Protein AF-A0A957M7U8-F1 (afdb_monomer)

Mean predicted aligned error: 5.64 Å

pLDDT: mean 89.97, std 9.48, range [52.62, 98.69]

Sequence (251 aa):
DPAGGAKGLQPAMRLLPLLNKADSPLHLAFGRLTAALLARAGQPALLTSVGADNPVPVAERWGPVAVIVLAAGGSRRMGRPKQLEVVDGEAMVVRAARTALASNAGPVMVVTGAEADAVAALLGARMPAVDVIHNPRWASGQATSMQAALQALPASVEAAILMPVDQPYLDGLLLRRLVQAWRAGADLATPAIDGTLRGAPALFDRRFWPELMAVTGDVGGRPVLAAHRDTCVAVPANPAWLRDIDTPDDL

Secondary structure (DSSP, 8-state):
-TTTT-TT--TTPPP--EE----SHHHHHHHHHHHHHHHHTT--EEEEE--TT-SS-EEEEE--EEEEEE-----TTTSS-GGG-EETTEEHHHHHHHHHHHTT-S-EEEEESTTHHHHHHHHTTT-TTEEEEE-TTGGG-HHHHHHHHHHHS-TT--EEEEEETT-TT--HHHHHHHHHHHHTT-SEEEEEETTEE---SEEEEGGGHHHHHH--SS--SHHHHHHTGGGPEEEE--GGGG----SGGG-

Foldseek 3Di:
DVCQPCPPDDPVDADAAELEDCPDPVSVVVSVVVLAVCQQVLHKYWYWYDDPPDPDTDTFIGHAEEEEEEQADPLVQAVHRQQQDADPRRRLVVLSQVQRVVLVRHQYEYEHHPCQPVSCVRCPPVPPSYHYFYQPCCVQASLSSQLSVLVVDDPSHFKYFYAYSQQSLAHSVQVNQQSVCVRRPQQKEAEDDPNHGPQPRIMHTPVCSVVSNPDGGHDHCSVVCVVCVVSYHYGYDDPSRRDGDSYPVSD

Structure (mmCIF, N/CA/C/O backbone):
data_AF-A0A957M7U8-F1
#
_entry.id   AF-A0A957M7U8-F1
#
loop_
_atom_site.group_PDB
_atom_site.id
_atom_site.type_symbol
_atom_site.label_atom_id
_atom_site.label_alt_id
_atom_site.label_comp_id
_atom_site.label_asym_id
_atom_site.label_entity_id
_atom_site.label_seq_id
_atom_site.pdbx_PDB_ins_code
_atom_site.Cartn_x
_atom_site.Cartn_y
_atom_site.Cartn_z
_atom_site.occupancy
_atom_site.B_iso_or_equiv
_atom_site.auth_seq_id
_atom_site.auth_comp_id
_atom_site.auth_asym_id
_atom_site.auth_atom_id
_atom_site.pdbx_PDB_model_num
ATOM 1 N N . ASP A 1 1 ? 2.790 8.986 -35.971 1.00 52.62 1 ASP A N 1
ATOM 2 C CA . ASP A 1 1 ? 1.391 9.307 -35.637 1.00 52.62 1 ASP A CA 1
ATOM 3 C C . ASP A 1 1 ? 1.395 10.454 -34.628 1.00 52.62 1 ASP A C 1
ATOM 5 O O . ASP A 1 1 ? 1.939 10.250 -33.548 1.00 52.62 1 ASP A O 1
ATOM 9 N N . PRO A 1 2 ? 0.891 11.656 -34.967 1.00 61.62 2 PRO A N 1
ATOM 10 C CA . PRO A 1 2 ? 0.868 12.805 -34.054 1.00 61.62 2 PRO A CA 1
ATOM 11 C C . PRO A 1 2 ? 0.003 12.574 -32.805 1.00 61.62 2 PRO A C 1
ATOM 13 O O . PRO A 1 2 ? 0.185 13.272 -31.814 1.00 61.62 2 PRO A O 1
ATOM 16 N N . ALA A 1 3 ? -0.889 11.576 -32.819 1.00 63.81 3 ALA A N 1
ATOM 17 C CA . ALA A 1 3 ? -1.667 11.170 -31.651 1.00 63.81 3 ALA A CA 1
ATOM 18 C C . ALA A 1 3 ? -0.958 10.116 -30.776 1.00 63.81 3 ALA A C 1
ATOM 20 O O . ALA A 1 3 ? -1.541 9.644 -29.806 1.00 63.81 3 ALA A O 1
ATOM 21 N N . GLY A 1 4 ? 0.267 9.690 -31.112 1.00 65.62 4 GLY A N 1
ATOM 22 C CA . GLY A 1 4 ? 1.018 8.724 -30.301 1.00 65.62 4 GLY A CA 1
ATOM 23 C C . GLY A 1 4 ? 0.326 7.364 -30.127 1.00 65.62 4 GLY A C 1
ATOM 24 O O . GLY A 1 4 ? 0.474 6.744 -29.078 1.00 65.62 4 GLY A O 1
ATOM 25 N N . GLY A 1 5 ? -0.454 6.908 -31.116 1.00 71.00 5 GLY A N 1
ATOM 26 C CA . GLY A 1 5 ? -1.234 5.668 -31.032 1.00 71.00 5 GLY A CA 1
ATOM 27 C C . GLY A 1 5 ? -2.613 5.827 -30.383 1.00 71.00 5 GLY A C 1
ATOM 28 O O . GLY A 1 5 ? -3.341 4.847 -30.266 1.00 71.00 5 GLY A O 1
ATOM 29 N N . ALA A 1 6 ? -3.009 7.045 -29.998 1.00 74.75 6 ALA A N 1
ATOM 30 C CA . ALA A 1 6 ? -4.299 7.330 -29.364 1.00 74.75 6 ALA A CA 1
ATOM 31 C C . ALA A 1 6 ? -5.481 7.463 -30.348 1.00 74.75 6 ALA A C 1
ATOM 33 O O . ALA A 1 6 ? -6.616 7.723 -29.939 1.00 74.75 6 ALA A O 1
ATOM 34 N N . LYS A 1 7 ? -5.241 7.325 -31.658 1.00 77.19 7 LYS A N 1
ATOM 35 C CA . LYS A 1 7 ? -6.274 7.508 -32.683 1.00 77.19 7 LYS A CA 1
ATOM 36 C C . LYS A 1 7 ? -7.380 6.454 -32.534 1.00 77.19 7 LYS A C 1
ATOM 38 O O . LYS A 1 7 ? -7.130 5.267 -32.700 1.00 77.19 7 LYS A O 1
ATOM 43 N N . GLY A 1 8 ? -8.614 6.901 -32.291 1.00 78.56 8 GLY A N 1
ATOM 44 C CA . GLY A 1 8 ? -9.786 6.021 -32.199 1.00 78.56 8 GLY A CA 1
ATOM 45 C C . GLY A 1 8 ? -9.971 5.317 -30.850 1.00 78.56 8 GLY A C 1
ATOM 46 O O . GLY A 1 8 ? -10.759 4.377 -30.779 1.00 78.56 8 GLY A O 1
ATOM 47 N N . LEU A 1 9 ? -9.280 5.759 -29.790 1.00 77.38 9 LEU A N 1
ATOM 48 C CA . LEU A 1 9 ? -9.511 5.264 -28.429 1.00 77.38 9 LEU A CA 1
ATOM 49 C C . LEU A 1 9 ? -10.976 5.449 -28.017 1.00 77.38 9 LEU A C 1
ATOM 51 O O . LEU A 1 9 ? -11.513 6.556 -28.042 1.00 77.38 9 LEU A O 1
ATOM 55 N N . GLN A 1 10 ? -11.602 4.353 -27.599 1.00 78.62 10 GLN A N 1
ATOM 56 C CA . GLN A 1 10 ? -12.919 4.368 -26.970 1.00 78.62 10 GLN A CA 1
ATOM 57 C C . GLN A 1 10 ? -12.782 4.500 -25.445 1.00 78.62 10 GLN A C 1
ATOM 59 O O . GLN A 1 10 ? -11.758 4.091 -24.902 1.00 78.62 10 GLN A O 1
ATOM 64 N N . PRO A 1 11 ? -13.815 4.971 -24.720 1.00 69.88 11 PRO A N 1
ATOM 65 C CA . PRO A 1 11 ? -13.760 5.118 -23.259 1.00 69.88 11 PRO A CA 1
ATOM 66 C C . PRO A 1 11 ? -13.427 3.830 -22.484 1.00 69.88 11 PRO A C 1
ATOM 68 O O . PRO A 1 11 ? -12.886 3.897 -21.386 1.00 69.88 11 PRO A O 1
ATOM 71 N N . ALA A 1 12 ? -13.739 2.656 -23.046 1.00 72.38 12 ALA A N 1
ATOM 72 C CA . ALA A 1 12 ? -13.424 1.355 -22.447 1.00 72.38 12 ALA A CA 1
ATOM 73 C C . ALA A 1 12 ? -11.994 0.863 -22.750 1.00 72.38 12 ALA A C 1
ATOM 75 O O . ALA A 1 12 ? -11.534 -0.108 -22.149 1.00 72.38 12 ALA A O 1
ATOM 76 N N . MET A 1 13 ? -11.297 1.496 -23.697 1.00 73.50 13 MET A N 1
ATOM 77 C CA . MET A 1 13 ? -9.944 1.122 -24.094 1.00 73.50 13 MET A CA 1
ATOM 78 C C . MET A 1 13 ? -8.918 1.870 -23.250 1.00 73.50 13 MET A C 1
ATOM 80 O O . MET A 1 13 ? -9.059 3.057 -22.965 1.00 73.50 13 MET A O 1
ATOM 84 N N . ARG A 1 14 ? -7.846 1.171 -22.880 1.00 75.12 14 ARG A N 1
ATOM 85 C CA . ARG A 1 14 ? -6.721 1.756 -22.154 1.00 75.12 14 ARG A CA 1
ATOM 86 C C . ARG A 1 14 ? -5.560 1.958 -23.112 1.00 75.12 14 ARG A C 1
ATOM 88 O O . ARG A 1 14 ? -5.146 1.025 -23.795 1.00 75.12 14 ARG A O 1
ATOM 95 N N . LEU A 1 15 ? -5.024 3.172 -23.138 1.00 81.56 15 LEU A N 1
ATOM 96 C CA . LEU A 1 15 ? -3.745 3.438 -23.779 1.00 81.56 15 LEU A CA 1
ATOM 97 C C . LEU A 1 15 ? -2.632 2.991 -22.830 1.00 81.56 15 LEU A C 1
ATOM 99 O O . LEU A 1 15 ? -2.656 3.348 -21.655 1.00 81.56 15 LEU A O 1
ATOM 103 N N . LEU A 1 16 ? -1.662 2.233 -23.332 1.00 86.19 16 LEU A N 1
ATOM 104 C CA . LEU A 1 16 ? -0.468 1.838 -22.587 1.00 86.19 16 LEU A CA 1
ATOM 105 C C . LEU A 1 16 ? 0.758 2.154 -23.452 1.00 86.19 16 LEU A C 1
ATOM 107 O O . LEU A 1 16 ? 1.123 1.344 -24.304 1.00 86.19 16 LEU A O 1
ATOM 111 N N . PRO A 1 17 ? 1.367 3.345 -23.305 1.00 87.25 17 PRO A N 1
ATOM 112 C CA . PRO A 1 17 ? 2.552 3.717 -24.053 1.00 87.25 17 PRO A CA 1
ATOM 113 C C . PRO A 1 17 ? 3.691 2.740 -23.774 1.00 87.25 17 PRO A C 1
ATOM 115 O O . PRO A 1 17 ? 4.036 2.475 -22.620 1.00 87.25 17 PRO A O 1
ATOM 118 N N . LEU A 1 18 ? 4.283 2.237 -24.853 1.00 88.62 18 LEU A N 1
ATOM 119 C CA . LEU A 1 18 ? 5.505 1.452 -24.818 1.00 88.62 18 LEU A CA 1
ATOM 120 C C . LEU A 1 18 ? 6.696 2.389 -25.029 1.00 88.62 18 LEU A C 1
ATOM 122 O O . LEU A 1 18 ? 6.965 2.841 -26.144 1.00 88.62 18 LEU A O 1
ATOM 126 N N . LEU A 1 19 ? 7.412 2.684 -23.951 1.00 87.88 19 LEU A N 1
ATOM 127 C CA . LEU A 1 19 ? 8.667 3.420 -23.978 1.00 87.88 19 LEU A CA 1
ATOM 128 C C . LEU A 1 19 ? 9.780 2.436 -24.352 1.00 87.88 19 LEU A C 1
ATOM 130 O O . LEU A 1 19 ? 10.351 1.759 -23.501 1.00 87.88 19 LEU A O 1
ATOM 134 N N . ASN A 1 20 ? 10.029 2.304 -25.651 1.00 82.69 20 ASN A N 1
ATOM 135 C CA . ASN A 1 20 ? 11.061 1.417 -26.182 1.00 82.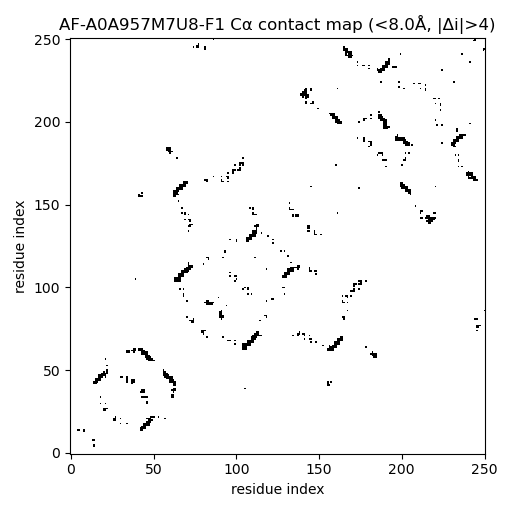69 20 ASN A CA 1
ATOM 136 C C . ASN A 1 20 ? 12.441 2.113 -26.229 1.00 82.69 20 ASN A C 1
ATOM 138 O O . ASN A 1 20 ? 12.537 3.327 -26.053 1.00 82.69 20 ASN A O 1
ATOM 142 N N . LYS A 1 21 ? 13.500 1.352 -26.540 1.00 80.88 21 LYS A N 1
ATOM 143 C CA . LYS A 1 21 ? 14.895 1.812 -26.695 1.00 80.88 21 LYS A CA 1
ATOM 144 C C . LYS A 1 21 ? 15.537 2.343 -25.409 1.00 80.88 21 LYS A C 1
ATOM 146 O O . LYS A 1 21 ? 16.388 3.223 -25.447 1.00 80.88 21 LYS A O 1
ATOM 151 N N . ALA A 1 22 ? 15.180 1.774 -24.259 1.00 77.69 22 ALA A N 1
ATOM 152 C CA . ALA A 1 22 ? 15.908 1.980 -23.002 1.00 77.69 22 ALA A CA 1
ATOM 153 C C . ALA A 1 22 ? 17.206 1.140 -22.944 1.00 77.69 22 ALA A C 1
ATOM 155 O O . ALA A 1 22 ? 17.431 0.370 -22.011 1.00 77.69 22 ALA A O 1
ATOM 156 N N . ASP A 1 23 ? 18.006 1.208 -24.006 1.00 79.94 23 ASP A N 1
ATOM 157 C CA . ASP A 1 23 ? 19.146 0.328 -24.306 1.00 79.94 23 ASP A CA 1
ATOM 158 C C . ASP A 1 23 ? 20.499 0.857 -23.801 1.00 79.94 23 ASP A C 1
ATOM 160 O O . ASP A 1 23 ? 21.477 0.117 -23.768 1.00 79.94 23 ASP A O 1
ATOM 164 N N . SER A 1 24 ? 20.548 2.110 -23.345 1.00 83.19 24 SER A N 1
ATOM 165 C CA . SER A 1 24 ? 21.702 2.715 -22.672 1.00 83.19 24 SER A CA 1
ATOM 166 C C . SER A 1 24 ? 21.322 3.229 -21.277 1.00 83.19 24 SER A C 1
ATOM 168 O O . SER A 1 24 ? 20.148 3.537 -21.046 1.00 83.19 24 SER A O 1
ATOM 170 N N . PRO A 1 25 ? 22.277 3.411 -20.341 1.00 84.50 25 PRO A N 1
ATOM 171 C CA . PRO A 1 25 ? 21.987 3.995 -19.028 1.00 84.50 25 PRO A CA 1
ATOM 172 C C . PRO A 1 25 ? 21.286 5.360 -19.106 1.00 84.50 25 PRO A C 1
ATOM 174 O O . PRO A 1 25 ? 20.383 5.641 -18.318 1.00 84.50 25 PRO A O 1
ATOM 177 N N . LEU A 1 26 ? 21.661 6.192 -20.084 1.00 87.62 26 LEU A N 1
ATOM 178 C CA . LEU A 1 26 ? 21.055 7.504 -20.297 1.00 87.62 26 LEU A CA 1
ATOM 179 C C . LEU A 1 26 ? 19.622 7.391 -20.842 1.00 87.62 26 LEU A C 1
ATOM 181 O O . LEU A 1 26 ? 18.719 8.045 -20.321 1.00 87.62 26 LEU A O 1
ATOM 185 N N . HIS A 1 27 ? 19.386 6.535 -21.842 1.00 87.06 27 HIS A N 1
ATOM 186 C CA . HIS A 1 27 ? 18.034 6.291 -22.360 1.00 87.06 27 HIS A CA 1
ATOM 187 C C . HIS A 1 27 ? 17.125 5.648 -21.315 1.00 87.06 27 HIS A C 1
ATOM 189 O O . HIS A 1 27 ? 15.954 6.004 -21.227 1.00 87.06 27 HIS A O 1
ATOM 195 N N . LEU A 1 28 ? 17.657 4.750 -20.484 1.00 87.06 28 LEU A N 1
ATOM 196 C CA . LEU A 1 28 ? 16.925 4.171 -19.364 1.00 87.06 28 LEU A CA 1
ATOM 197 C C . LEU A 1 28 ? 16.538 5.247 -18.345 1.00 87.06 28 LEU A C 1
ATOM 199 O O . LEU A 1 28 ? 15.389 5.288 -17.908 1.00 87.06 28 LEU A O 1
ATOM 203 N N . ALA A 1 29 ? 17.458 6.150 -17.995 1.00 89.19 29 ALA A N 1
ATOM 204 C CA . ALA A 1 29 ? 17.167 7.257 -17.088 1.00 89.19 29 ALA A CA 1
ATOM 205 C C . ALA A 1 29 ? 16.063 8.177 -17.638 1.00 89.19 29 ALA A C 1
ATOM 207 O O . ALA A 1 29 ? 15.106 8.480 -16.922 1.00 89.19 29 ALA A O 1
ATOM 208 N N . PHE A 1 30 ? 16.145 8.566 -18.915 1.00 91.38 30 PHE A N 1
ATOM 209 C CA . PHE A 1 30 ? 15.096 9.362 -19.556 1.00 91.38 30 PHE A CA 1
ATOM 210 C C . PHE A 1 30 ? 13.776 8.602 -19.670 1.00 91.38 30 PHE A C 1
ATOM 212 O O . PHE A 1 30 ? 12.734 9.161 -19.345 1.00 91.38 30 PHE A O 1
ATOM 219 N N . GLY A 1 31 ? 13.809 7.322 -20.042 1.00 91.75 31 GLY A N 1
ATOM 220 C CA . GLY A 1 31 ? 12.626 6.470 -20.113 1.00 91.75 31 GLY A CA 1
ATOM 221 C C . GLY A 1 31 ? 11.905 6.376 -18.770 1.00 91.75 31 GLY A C 1
ATOM 222 O O . GLY A 1 31 ? 10.694 6.577 -18.713 1.00 91.75 31 GLY A O 1
ATOM 223 N N . ARG A 1 32 ? 12.642 6.178 -17.669 1.00 93.38 32 ARG A N 1
ATOM 224 C CA . ARG A 1 32 ? 12.082 6.191 -16.306 1.00 93.38 32 ARG A CA 1
ATOM 225 C C . ARG A 1 32 ? 11.526 7.561 -15.918 1.00 93.38 32 ARG A C 1
ATOM 227 O O . ARG A 1 32 ? 10.464 7.622 -15.305 1.00 93.38 32 ARG A O 1
ATOM 234 N N . LEU A 1 33 ? 12.197 8.658 -16.279 1.00 93.62 33 LEU A N 1
ATOM 235 C CA . LEU A 1 33 ? 11.688 10.013 -16.035 1.00 93.62 33 LEU A CA 1
ATOM 236 C C . LEU A 1 33 ? 10.369 10.255 -16.783 1.00 93.62 33 LEU A C 1
ATOM 238 O O . LEU A 1 33 ? 9.398 10.714 -16.184 1.00 93.62 33 LEU A O 1
ATOM 242 N N . THR A 1 34 ? 10.308 9.900 -18.067 1.00 93.38 34 THR A N 1
ATOM 243 C CA . THR A 1 34 ? 9.088 9.983 -18.877 1.00 93.38 34 THR A CA 1
ATOM 244 C C . THR A 1 34 ? 7.978 9.120 -18.283 1.00 93.38 34 THR A C 1
ATOM 246 O O . THR A 1 34 ? 6.865 9.607 -18.097 1.00 93.38 34 THR A O 1
ATOM 249 N N . ALA A 1 35 ? 8.278 7.874 -17.916 1.00 93.00 35 ALA A N 1
ATOM 250 C CA . ALA A 1 35 ? 7.314 6.966 -17.305 1.00 93.00 35 ALA A CA 1
ATOM 251 C C . ALA A 1 35 ? 6.783 7.497 -15.963 1.00 93.00 35 ALA A C 1
ATOM 253 O O . ALA A 1 35 ? 5.587 7.415 -15.693 1.00 93.00 35 ALA A O 1
ATOM 254 N N . ALA A 1 36 ? 7.648 8.099 -15.141 1.00 91.50 36 ALA A N 1
ATOM 255 C CA . ALA A 1 36 ? 7.259 8.731 -13.884 1.00 91.50 36 ALA A CA 1
ATOM 256 C C . ALA A 1 36 ? 6.314 9.923 -14.105 1.00 91.50 36 ALA A C 1
ATOM 258 O O . ALA A 1 36 ? 5.335 10.074 -13.375 1.00 91.50 36 ALA A O 1
ATOM 259 N N . LEU A 1 37 ? 6.586 10.763 -15.109 1.00 91.88 37 LEU A N 1
ATOM 260 C CA . LEU A 1 37 ? 5.727 11.898 -15.460 1.00 91.88 37 LEU A CA 1
ATOM 261 C C . LEU A 1 37 ? 4.360 11.437 -15.982 1.00 91.88 37 LEU A C 1
ATOM 263 O O . LEU A 1 37 ? 3.340 11.971 -15.549 1.00 91.88 37 LEU A O 1
ATOM 267 N N . LEU A 1 38 ? 4.328 10.411 -16.840 1.00 91.75 38 LEU A N 1
ATOM 268 C CA . LEU A 1 38 ? 3.086 9.790 -17.312 1.00 91.75 38 LEU A CA 1
ATOM 269 C C . LEU A 1 38 ? 2.274 9.215 -16.145 1.00 91.75 38 LEU A C 1
ATOM 271 O O . LEU A 1 38 ? 1.095 9.534 -16.004 1.00 91.75 38 LEU A O 1
ATOM 275 N N . ALA A 1 39 ? 2.916 8.457 -15.250 1.00 89.94 39 ALA A N 1
ATOM 276 C CA . ALA A 1 39 ? 2.254 7.885 -14.081 1.00 89.94 39 ALA A CA 1
ATOM 277 C C . ALA A 1 39 ? 1.638 8.971 -13.183 1.00 89.94 39 ALA A C 1
ATOM 279 O O . ALA A 1 39 ? 0.514 8.816 -12.714 1.00 89.94 39 ALA A O 1
ATOM 280 N N . ARG A 1 40 ? 2.320 10.110 -12.991 1.00 86.94 40 ARG A N 1
ATOM 281 C CA . ARG A 1 40 ? 1.769 11.260 -12.247 1.00 86.94 40 ARG A CA 1
ATOM 282 C C . ARG A 1 40 ? 0.560 11.899 -12.926 1.00 86.94 40 ARG A C 1
ATOM 284 O O . ARG A 1 40 ? -0.292 12.441 -12.233 1.00 86.94 40 ARG A O 1
ATOM 291 N N . ALA A 1 41 ? 0.476 11.822 -14.250 1.00 87.56 41 ALA A N 1
ATOM 292 C CA . ALA A 1 41 ? -0.685 12.256 -15.020 1.00 87.56 41 ALA A CA 1
ATOM 293 C C . ALA A 1 41 ? -1.808 11.197 -15.072 1.00 87.56 41 ALA A C 1
ATOM 295 O O . ALA A 1 41 ? -2.786 11.381 -15.791 1.00 87.56 41 ALA A O 1
ATOM 296 N N . GLY A 1 42 ? -1.684 10.085 -14.335 1.00 87.00 42 GLY A N 1
ATOM 297 C CA . GLY A 1 42 ? -2.663 8.995 -14.358 1.00 87.00 42 GLY A CA 1
ATOM 298 C C . GLY A 1 42 ? -2.532 8.065 -15.566 1.00 87.00 42 GLY A C 1
ATOM 299 O O . GLY A 1 42 ? -3.425 7.260 -15.810 1.00 87.00 42 GLY A O 1
ATOM 300 N N . GLN A 1 43 ? -1.438 8.165 -16.323 1.00 89.31 43 GLN A N 1
ATOM 301 C CA . GLN A 1 43 ? -1.206 7.386 -17.531 1.00 89.31 43 GLN A CA 1
ATOM 302 C C . GLN A 1 43 ? -0.209 6.251 -17.237 1.00 89.31 43 GLN A C 1
ATOM 304 O O . GLN A 1 43 ? 0.968 6.527 -16.986 1.00 89.31 43 GLN A O 1
ATOM 309 N N . PRO A 1 44 ? -0.631 4.974 -17.261 1.00 90.75 44 PRO A N 1
ATOM 310 C CA . PRO A 1 44 ? 0.294 3.856 -17.121 1.00 90.75 44 PRO A CA 1
ATOM 311 C C . PRO A 1 44 ? 1.164 3.729 -18.372 1.00 90.75 44 PRO A C 1
ATOM 313 O O . PRO A 1 44 ? 0.740 4.140 -19.452 1.00 90.75 44 PRO A O 1
ATOM 316 N N . ALA A 1 45 ? 2.354 3.146 -18.240 1.00 91.75 45 ALA A N 1
ATOM 317 C CA . ALA A 1 45 ? 3.300 2.904 -19.327 1.00 91.75 45 ALA A CA 1
ATOM 318 C C . ALA A 1 45 ? 4.119 1.627 -19.080 1.00 91.75 45 ALA A C 1
ATOM 320 O O . ALA A 1 45 ? 4.303 1.198 -17.939 1.00 91.75 45 ALA A O 1
ATOM 321 N N . LEU A 1 46 ? 4.648 1.046 -20.156 1.00 91.56 46 LEU A N 1
ATOM 322 C CA . LEU A 1 46 ? 5.660 -0.007 -20.103 1.00 91.56 46 LEU A CA 1
ATOM 323 C C . LEU A 1 46 ? 6.977 0.551 -20.625 1.00 91.56 46 LEU A C 1
ATOM 325 O O . LEU A 1 46 ? 7.019 1.128 -21.708 1.00 91.56 46 LEU A O 1
ATOM 329 N N . LEU A 1 47 ? 8.051 0.365 -19.871 1.00 89.12 47 LEU A N 1
ATOM 330 C CA . LEU A 1 47 ? 9.406 0.699 -20.284 1.00 89.12 47 LEU A CA 1
ATOM 331 C C . LEU A 1 47 ? 10.126 -0.594 -20.632 1.00 89.12 47 LEU A C 1
ATOM 333 O O . LEU A 1 47 ? 10.282 -1.467 -19.776 1.00 89.12 47 LEU A O 1
ATOM 337 N N . THR A 1 48 ? 10.549 -0.711 -21.888 1.00 83.94 48 THR A N 1
ATOM 338 C CA . THR A 1 48 ? 11.184 -1.928 -22.383 1.00 83.94 48 THR A CA 1
ATOM 339 C C . THR A 1 48 ? 12.504 -1.649 -23.072 1.00 83.94 48 THR A C 1
ATOM 341 O O . THR A 1 48 ? 12.626 -0.698 -23.851 1.00 83.94 48 THR A O 1
ATOM 344 N N . SER A 1 49 ? 13.469 -2.540 -22.879 1.00 79.12 49 SER A N 1
ATOM 345 C CA . SER A 1 49 ? 14.601 -2.654 -23.790 1.00 79.12 49 SER A CA 1
ATOM 346 C C . SER A 1 49 ? 14.966 -4.103 -24.049 1.00 79.12 49 SER A C 1
ATOM 348 O O . SER A 1 49 ? 15.050 -4.930 -23.143 1.00 79.12 49 SER A O 1
ATOM 350 N N . VAL A 1 50 ? 15.176 -4.383 -25.331 1.00 62.62 50 VAL A N 1
ATOM 351 C CA . VAL A 1 50 ? 15.738 -5.628 -25.840 1.00 62.62 50 VAL A CA 1
ATOM 352 C C . VAL A 1 50 ? 16.873 -5.193 -26.756 1.00 62.62 50 VAL A C 1
ATOM 354 O O . VAL A 1 50 ? 16.631 -4.713 -27.861 1.00 62.62 50 VAL A O 1
ATOM 357 N N . GLY A 1 51 ? 18.101 -5.243 -26.251 1.00 57.09 51 GLY A N 1
ATOM 358 C CA . GLY A 1 51 ? 19.303 -4.912 -27.012 1.00 57.09 51 GLY A CA 1
ATOM 359 C C . GLY A 1 51 ? 20.198 -6.138 -27.102 1.00 57.09 51 GLY A C 1
ATOM 360 O O . GLY A 1 51 ? 20.341 -6.847 -26.112 1.00 57.09 51 GLY A O 1
ATOM 361 N N . ALA A 1 52 ? 20.811 -6.375 -28.264 1.00 54.78 52 ALA A N 1
ATOM 362 C CA . ALA A 1 52 ? 21.768 -7.470 -28.448 1.00 54.78 52 ALA A CA 1
ATOM 363 C C . ALA A 1 52 ? 22.965 -7.383 -27.474 1.00 54.78 52 ALA A C 1
ATOM 365 O O . ALA A 1 52 ? 23.513 -8.413 -27.093 1.00 54.78 52 ALA A O 1
ATOM 366 N N . ASP A 1 53 ? 23.299 -6.168 -27.021 1.00 59.44 53 ASP A N 1
ATOM 367 C CA . ASP A 1 53 ? 24.442 -5.873 -26.146 1.00 59.44 53 ASP A CA 1
ATOM 368 C C . ASP A 1 53 ? 24.064 -5.650 -24.667 1.00 59.44 53 ASP A C 1
ATOM 370 O O . ASP A 1 53 ? 24.933 -5.354 -23.846 1.00 59.44 53 ASP A O 1
ATOM 374 N N . ASN A 1 54 ? 22.780 -5.776 -24.297 1.00 56.59 54 ASN A N 1
ATOM 375 C CA . ASN A 1 54 ? 22.335 -5.666 -22.906 1.00 56.59 54 ASN A CA 1
ATOM 376 C C . ASN A 1 54 ? 21.804 -7.026 -22.417 1.00 56.59 54 ASN A C 1
ATOM 378 O O . ASN A 1 54 ? 20.696 -7.414 -22.791 1.00 56.59 54 ASN A O 1
ATOM 382 N N . PRO A 1 55 ? 22.559 -7.758 -21.576 1.00 58.44 55 PRO A N 1
ATOM 383 C CA . PRO A 1 55 ? 22.198 -9.116 -21.168 1.00 58.44 55 PRO A CA 1
ATOM 384 C C . PRO A 1 55 ? 20.973 -9.171 -20.244 1.00 58.44 55 PRO A C 1
ATOM 386 O O . PRO A 1 55 ? 20.430 -10.253 -20.026 1.00 58.44 55 PRO A O 1
ATOM 389 N N . VAL A 1 56 ? 20.531 -8.032 -19.696 1.00 64.62 56 VAL A N 1
ATOM 390 C CA . VAL A 1 56 ? 19.352 -7.951 -18.829 1.00 64.62 56 VAL A CA 1
ATOM 391 C C . VAL A 1 56 ? 18.243 -7.190 -19.561 1.00 64.62 56 VAL A C 1
ATOM 393 O O . VAL A 1 56 ? 18.353 -5.970 -19.717 1.00 64.62 56 VAL A O 1
ATOM 396 N N . PRO A 1 57 ? 17.168 -7.867 -20.008 1.00 71.06 57 PRO A N 1
ATOM 397 C CA . PRO A 1 57 ? 16.031 -7.179 -20.602 1.00 71.06 57 PRO A CA 1
ATOM 398 C C . PRO A 1 57 ? 15.390 -6.261 -19.558 1.00 71.06 57 PRO A C 1
ATOM 400 O O . PRO A 1 57 ? 15.103 -6.681 -18.435 1.00 71.06 57 PRO A O 1
ATOM 403 N N . VAL A 1 58 ? 15.153 -5.002 -19.925 1.00 75.38 58 VAL A N 1
ATOM 404 C CA . VAL A 1 58 ? 14.354 -4.099 -19.091 1.00 75.38 58 VAL A CA 1
ATOM 405 C C . VAL A 1 58 ? 12.896 -4.340 -19.442 1.00 75.38 58 VAL A C 1
ATOM 407 O O . VAL A 1 58 ? 12.514 -4.232 -20.605 1.00 75.38 58 VAL A O 1
ATOM 410 N N . ALA A 1 59 ? 12.092 -4.657 -18.435 1.00 86.69 59 ALA A N 1
ATOM 411 C CA . ALA A 1 59 ? 10.642 -4.716 -18.526 1.00 86.69 59 ALA A CA 1
ATOM 412 C C . ALA A 1 59 ? 10.076 -4.123 -17.236 1.00 86.69 59 ALA A C 1
ATOM 414 O O . ALA A 1 59 ? 9.876 -4.824 -16.247 1.00 86.69 59 ALA A O 1
ATOM 415 N N . GLU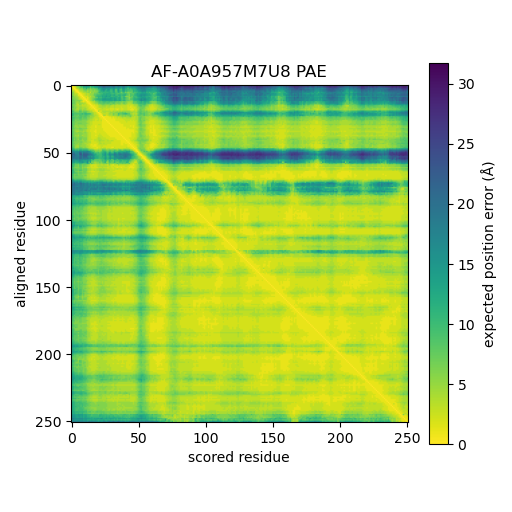 A 1 60 ? 9.886 -2.805 -17.229 1.00 92.00 60 GLU A N 1
ATOM 416 C CA . GLU A 1 60 ? 9.316 -2.103 -16.085 1.00 92.00 60 GLU A CA 1
ATOM 417 C C . GLU A 1 60 ? 7.894 -1.655 -16.391 1.00 92.00 60 GLU A C 1
ATOM 419 O O . GLU A 1 60 ? 7.645 -0.995 -17.405 1.00 92.00 60 GLU A O 1
ATOM 424 N N . ARG A 1 61 ? 6.969 -1.939 -15.476 1.00 94.00 61 ARG A N 1
ATOM 425 C CA . ARG A 1 61 ? 5.647 -1.309 -15.497 1.00 94.00 61 ARG A CA 1
ATOM 426 C C . ARG A 1 61 ? 5.634 -0.038 -14.673 1.00 94.00 61 ARG A C 1
ATOM 428 O O . ARG A 1 61 ? 6.234 0.038 -13.606 1.00 94.00 61 ARG A O 1
ATOM 435 N N . TRP A 1 62 ? 4.925 0.960 -15.172 1.00 94.12 62 TRP A N 1
ATOM 436 C CA . TRP A 1 62 ? 4.767 2.258 -14.539 1.00 94.12 62 TRP A CA 1
ATOM 437 C C . TRP A 1 62 ? 3.293 2.640 -14.534 1.00 94.12 62 TRP A C 1
ATOM 439 O O . TRP A 1 62 ? 2.576 2.411 -15.502 1.00 94.12 62 TRP A O 1
ATOM 449 N N . GLY A 1 63 ? 2.839 3.228 -13.435 1.00 93.00 63 GLY A N 1
ATOM 450 C CA . GLY A 1 63 ? 1.461 3.667 -13.259 1.00 93.00 63 GLY A CA 1
ATOM 451 C C . GLY A 1 63 ? 1.223 4.162 -11.833 1.00 93.00 63 GLY A C 1
ATOM 452 O O . GLY A 1 63 ? 2.102 3.990 -10.979 1.00 93.00 63 GLY A O 1
ATOM 453 N N . PRO A 1 64 ? 0.073 4.804 -11.570 1.00 92.56 64 PRO A N 1
ATOM 454 C CA . PRO A 1 64 ? -0.303 5.213 -10.224 1.00 92.56 64 PRO A CA 1
ATOM 455 C C . PRO A 1 64 ? -0.452 4.001 -9.299 1.00 92.56 64 PRO A C 1
ATOM 457 O O . PRO A 1 64 ? -1.209 3.074 -9.602 1.00 92.56 64 PRO A O 1
ATOM 460 N N . VAL A 1 65 ? 0.231 4.039 -8.152 1.00 97.38 65 VAL A N 1
ATOM 461 C CA . VAL A 1 65 ? 0.068 3.060 -7.073 1.00 97.38 65 VAL A CA 1
ATOM 462 C C . VAL A 1 65 ? -0.556 3.761 -5.876 1.00 97.38 65 VAL A C 1
ATOM 464 O O . VAL A 1 65 ? 0.048 4.661 -5.298 1.00 97.38 65 VAL A O 1
ATOM 467 N N . ALA A 1 66 ? -1.771 3.371 -5.508 1.00 98.12 66 ALA A N 1
ATOM 468 C CA . ALA A 1 66 ? -2.435 3.951 -4.350 1.00 98.12 66 ALA A CA 1
ATOM 469 C C . ALA A 1 66 ? -1.859 3.396 -3.043 1.00 98.12 66 ALA A C 1
ATOM 471 O O . ALA A 1 66 ? -1.495 2.222 -2.972 1.00 98.12 66 ALA A O 1
ATOM 472 N N . VAL A 1 67 ? -1.828 4.206 -1.988 1.00 98.38 67 VAL A N 1
ATOM 473 C CA . VAL A 1 67 ? -1.584 3.732 -0.619 1.00 98.38 67 VAL A CA 1
ATOM 474 C C . VAL A 1 67 ? -2.872 3.895 0.173 1.00 98.38 67 VAL A C 1
ATOM 476 O O . VAL A 1 67 ? -3.333 5.010 0.398 1.00 98.38 67 VAL A O 1
ATOM 479 N N . ILE A 1 68 ? -3.459 2.773 0.579 1.00 98.38 68 ILE A N 1
ATOM 480 C CA . ILE A 1 68 ? -4.698 2.708 1.348 1.00 98.38 68 ILE A CA 1
ATOM 481 C C . ILE A 1 68 ? -4.333 2.423 2.801 1.00 98.38 68 ILE A C 1
ATOM 483 O O . ILE A 1 68 ? -3.934 1.310 3.145 1.00 98.38 68 ILE A O 1
ATOM 487 N N . VAL A 1 69 ? -4.500 3.423 3.658 1.00 97.62 69 VAL A N 1
ATOM 488 C CA . VAL A 1 69 ? -4.350 3.301 5.106 1.00 97.62 69 VAL A CA 1
ATOM 489 C C . VAL A 1 69 ? -5.673 2.822 5.703 1.00 97.62 69 VAL A C 1
ATOM 491 O O . VAL A 1 69 ? -6.692 3.512 5.646 1.00 97.62 69 VAL A O 1
ATOM 494 N N . LEU A 1 70 ? -5.670 1.630 6.293 1.00 95.56 70 LEU A N 1
ATOM 495 C CA . LEU A 1 70 ? -6.840 1.037 6.941 1.00 95.56 70 LEU A CA 1
ATOM 496 C C . LEU A 1 70 ? -6.915 1.500 8.405 1.00 95.56 70 LEU A C 1
ATOM 498 O O . LEU A 1 70 ? -6.249 0.932 9.270 1.00 95.56 70 LEU A O 1
ATOM 502 N N . ALA A 1 71 ? -7.748 2.509 8.679 1.00 92.44 71 ALA A N 1
ATOM 503 C CA . ALA A 1 71 ? -7.914 3.138 9.997 1.00 92.44 71 ALA A CA 1
ATOM 504 C C . ALA A 1 71 ? -9.364 3.077 10.531 1.00 92.44 71 ALA A C 1
ATOM 506 O O . ALA A 1 71 ? -9.760 3.858 11.393 1.00 92.44 71 ALA A O 1
ATOM 507 N N . ALA A 1 72 ? -10.175 2.148 10.015 1.00 84.44 72 ALA A N 1
ATOM 508 C CA . ALA A 1 72 ? -11.609 2.075 10.303 1.00 84.44 72 ALA A CA 1
ATOM 509 C C . ALA A 1 72 ? -11.981 1.218 11.532 1.00 84.44 72 ALA A C 1
ATOM 511 O O . ALA A 1 72 ? -13.150 1.168 11.915 1.00 84.44 72 ALA A O 1
ATOM 512 N N . GLY A 1 73 ? -11.014 0.511 12.125 1.00 79.75 73 GLY A N 1
ATOM 513 C CA . GLY A 1 73 ? -11.254 -0.457 13.195 1.00 79.75 73 GLY A CA 1
ATOM 514 C C . GLY A 1 73 ? -11.680 0.177 14.524 1.00 79.75 73 GLY A C 1
ATOM 515 O O . GLY A 1 73 ? -11.188 1.229 14.917 1.00 79.75 73 GLY A O 1
ATOM 516 N N . GLY A 1 74 ? -12.549 -0.517 15.263 1.00 72.31 74 GLY A N 1
ATOM 517 C CA . GLY A 1 74 ? -13.026 -0.082 16.585 1.00 72.31 74 GLY A CA 1
ATOM 518 C C . GLY A 1 74 ? -12.068 -0.362 17.750 1.00 72.31 74 GLY A C 1
ATOM 519 O O . GLY A 1 74 ? -12.467 -0.213 18.896 1.00 72.31 74 GLY A O 1
ATOM 520 N N . SER A 1 75 ? -10.839 -0.821 17.480 1.00 74.25 75 SER A N 1
ATOM 521 C CA . SER A 1 75 ? -9.759 -0.962 18.476 1.00 74.25 75 SER A CA 1
ATOM 522 C C . SER A 1 75 ? -10.143 -1.704 19.768 1.00 74.25 75 SER A C 1
ATOM 524 O O . SER A 1 75 ? -9.735 -1.337 20.865 1.00 74.25 75 SER A O 1
ATOM 526 N N . ARG A 1 76 ? -10.920 -2.791 19.639 1.00 70.00 76 ARG A N 1
ATOM 527 C CA . ARG A 1 76 ? -11.540 -3.500 20.777 1.00 70.00 76 ARG A CA 1
ATOM 528 C C . ARG A 1 76 ? -10.550 -3.945 21.861 1.00 70.00 76 ARG A C 1
ATOM 530 O O . ARG A 1 76 ? -10.900 -3.901 23.031 1.00 70.00 76 ARG A O 1
ATOM 537 N N . ARG A 1 77 ? -9.338 -4.372 21.481 1.00 72.75 77 ARG A N 1
ATOM 538 C CA . ARG A 1 77 ? -8.289 -4.820 22.423 1.00 72.75 77 ARG A CA 1
ATOM 539 C C . ARG A 1 77 ? -7.594 -3.661 23.141 1.00 72.75 77 ARG A C 1
ATOM 541 O O . ARG A 1 77 ? -7.211 -3.807 24.291 1.00 72.75 77 ARG A O 1
ATOM 548 N N . MET A 1 78 ? -7.495 -2.515 22.473 1.00 71.12 78 MET A N 1
ATOM 549 C CA . MET A 1 78 ? -6.908 -1.289 23.012 1.00 71.12 78 MET A CA 1
ATOM 550 C C . MET A 1 78 ? -7.847 -0.594 24.012 1.00 71.12 78 MET A C 1
ATOM 552 O O . MET A 1 78 ? -7.407 0.204 24.833 1.00 71.12 78 MET A O 1
ATOM 556 N N . GLY A 1 79 ? -9.160 -0.842 23.916 1.00 70.50 79 GLY A N 1
ATOM 557 C CA . GLY A 1 79 ? -10.192 -0.182 24.729 1.00 70.50 79 GLY A CA 1
ATOM 558 C C . GLY A 1 79 ? -10.445 1.288 24.363 1.00 70.50 79 GLY A C 1
ATOM 559 O O . GLY A 1 79 ? -11.409 1.879 24.841 1.00 70.50 79 GLY A O 1
ATOM 560 N N . ARG A 1 80 ? -9.614 1.865 23.488 1.00 77.25 80 ARG A N 1
ATOM 561 C CA . ARG A 1 80 ? -9.707 3.228 22.953 1.00 77.25 80 ARG A CA 1
ATOM 562 C C . ARG A 1 80 ? -9.282 3.271 21.480 1.00 77.25 80 ARG A C 1
ATOM 564 O O . ARG A 1 80 ? -8.615 2.338 21.024 1.00 77.25 80 ARG A O 1
ATOM 571 N N . PRO A 1 81 ? -9.678 4.292 20.701 1.00 82.81 81 PRO A N 1
ATOM 572 C CA . PRO A 1 81 ? -9.445 4.297 19.259 1.00 82.81 81 PRO A CA 1
ATOM 573 C C . PRO A 1 81 ? -7.962 4.466 18.886 1.00 82.81 81 PRO A C 1
ATOM 575 O O . PRO A 1 81 ? -7.452 5.582 18.836 1.00 82.81 81 PRO A O 1
ATOM 578 N N . LYS A 1 82 ? -7.275 3.361 18.554 1.00 84.44 82 LYS A N 1
ATOM 579 C CA . LYS A 1 82 ? -5.824 3.332 18.287 1.00 84.44 82 LYS A CA 1
ATOM 580 C C . LYS A 1 82 ? -5.366 4.326 17.222 1.00 84.44 82 LYS A C 1
ATOM 582 O O . LYS A 1 82 ? -4.306 4.919 17.338 1.00 84.44 82 LYS A O 1
ATOM 587 N N . GLN A 1 83 ? -6.192 4.575 16.209 1.00 86.56 83 GLN A N 1
ATOM 588 C CA . GLN A 1 83 ? -5.895 5.540 15.151 1.00 86.56 83 GLN A CA 1
ATOM 589 C C . GLN A 1 83 ? -5.706 6.984 15.663 1.00 86.56 83 GLN A C 1
ATOM 591 O O . GLN A 1 83 ? -5.030 7.770 15.000 1.00 86.56 83 GLN A O 1
ATOM 596 N N . LEU A 1 84 ? -6.282 7.328 16.822 1.00 90.75 84 LEU A N 1
ATOM 597 C CA . LEU A 1 84 ? -6.164 8.642 17.462 1.00 90.75 84 LEU A CA 1
ATOM 598 C C . LEU A 1 84 ? -5.062 8.692 18.533 1.00 90.75 84 LEU A C 1
ATOM 600 O O . LEU A 1 84 ? -4.733 9.780 19.003 1.00 90.75 84 LEU A O 1
ATOM 604 N N . GLU A 1 85 ? -4.492 7.546 18.914 1.00 92.31 85 GLU A N 1
ATOM 605 C CA . GLU A 1 85 ? -3.435 7.477 19.924 1.00 92.31 85 GLU A CA 1
ATOM 606 C C . GLU A 1 85 ? -2.170 8.182 19.446 1.00 92.31 85 GLU A C 1
ATOM 608 O O . GLU A 1 85 ? -1.850 8.195 18.255 1.00 92.31 85 GLU A O 1
ATOM 613 N N . VAL A 1 86 ? -1.451 8.778 20.394 1.00 91.69 86 VAL A N 1
ATOM 614 C CA . VAL A 1 86 ? -0.256 9.577 20.129 1.00 91.69 86 VAL A CA 1
ATOM 615 C C . VAL A 1 86 ? 0.983 8.743 20.420 1.00 91.69 86 VAL A C 1
ATOM 617 O O . VAL A 1 86 ? 1.192 8.320 21.552 1.00 91.69 86 VAL A O 1
ATOM 620 N N . VAL A 1 87 ? 1.824 8.559 19.404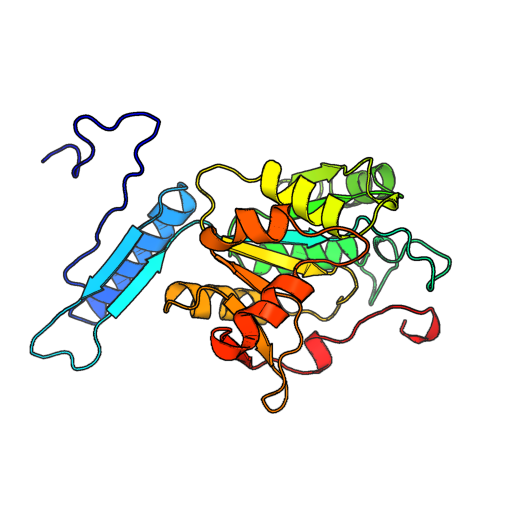 1.00 90.44 87 VAL A N 1
ATOM 621 C CA . VAL A 1 87 ? 3.100 7.838 19.492 1.00 90.44 87 VAL A CA 1
ATOM 622 C C . VAL A 1 87 ? 4.216 8.804 19.119 1.00 90.44 87 VAL A C 1
ATOM 624 O O . VAL A 1 87 ? 4.176 9.435 18.061 1.00 90.44 87 VAL A O 1
ATOM 627 N N . ASP A 1 88 ? 5.193 8.971 20.010 1.00 90.75 88 ASP A N 1
ATOM 628 C CA . ASP A 1 88 ? 6.264 9.977 19.918 1.00 90.75 88 ASP A CA 1
ATOM 629 C C . ASP A 1 88 ? 5.752 11.375 19.496 1.00 90.75 88 ASP A C 1
ATOM 631 O O . ASP A 1 88 ? 6.306 12.023 18.606 1.00 90.75 88 ASP A O 1
ATOM 635 N N . GLY A 1 89 ? 4.643 11.823 20.096 1.00 92.31 89 GLY A N 1
ATOM 636 C CA . GLY A 1 89 ? 4.073 13.160 19.883 1.00 92.31 89 GLY A CA 1
ATOM 637 C C . GLY A 1 89 ? 3.189 13.338 18.639 1.00 92.31 89 GLY A C 1
ATOM 638 O O . GLY A 1 89 ? 2.706 14.444 18.407 1.00 92.31 89 GLY A O 1
ATOM 639 N N . GLU A 1 90 ? 2.929 12.287 17.854 1.00 92.56 90 GLU A N 1
ATOM 640 C CA . GLU A 1 90 ? 2.083 12.347 16.651 1.00 92.56 90 GLU A CA 1
ATOM 641 C C . GLU A 1 90 ? 0.962 11.296 16.699 1.00 92.56 90 GLU A C 1
ATOM 643 O O . GLU A 1 90 ? 1.200 10.145 17.062 1.00 92.56 90 GLU A O 1
ATOM 648 N N . ALA A 1 91 ? -0.263 11.674 16.315 1.00 94.38 91 ALA A N 1
ATOM 649 C CA . ALA A 1 91 ? -1.371 10.723 16.218 1.00 94.38 91 ALA A CA 1
ATOM 650 C C . ALA A 1 91 ? -1.077 9.651 15.154 1.00 94.38 91 ALA A C 1
ATOM 652 O O . ALA A 1 91 ? -0.631 9.983 14.050 1.00 94.38 91 ALA A O 1
ATOM 653 N N . MET A 1 92 ? -1.369 8.382 15.445 1.00 94.62 92 MET A N 1
ATOM 654 C CA . MET A 1 92 ? -1.016 7.253 14.573 1.00 94.62 92 MET A CA 1
ATOM 655 C C . MET A 1 92 ? -1.560 7.405 13.149 1.00 94.62 92 MET A C 1
ATOM 657 O O . MET A 1 92 ? -0.837 7.153 12.186 1.00 94.62 92 MET A O 1
ATOM 661 N N . VAL A 1 93 ? -2.795 7.893 12.984 1.00 95.56 93 VAL A N 1
ATOM 662 C CA . VAL A 1 93 ? -3.368 8.130 11.650 1.00 95.56 93 VAL A CA 1
ATOM 663 C C . VAL A 1 93 ? -2.645 9.230 10.868 1.00 95.56 93 VAL A C 1
ATOM 665 O O . VAL A 1 93 ? -2.453 9.098 9.659 1.00 95.56 93 VAL A O 1
ATOM 668 N N . VAL A 1 94 ? -2.191 10.285 11.549 1.00 95.81 94 VAL A N 1
ATOM 669 C CA . VAL A 1 94 ? -1.424 11.380 10.933 1.00 95.81 94 VAL A CA 1
ATOM 670 C C . VAL A 1 94 ? -0.052 10.866 10.511 1.00 95.81 94 VAL A C 1
ATOM 672 O O . VAL A 1 94 ? 0.369 11.089 9.375 1.00 95.81 94 VAL A O 1
ATOM 675 N N . ARG A 1 95 ? 0.608 10.096 11.384 1.00 95.94 95 ARG A N 1
ATOM 676 C CA . ARG A 1 95 ? 1.888 9.449 11.083 1.00 95.94 95 ARG A CA 1
ATOM 677 C C . ARG A 1 95 ? 1.773 8.506 9.886 1.00 95.94 95 ARG A C 1
ATOM 679 O O . ARG A 1 95 ? 2.574 8.598 8.959 1.00 95.94 95 ARG A O 1
ATOM 686 N N . ALA A 1 96 ? 0.753 7.651 9.868 1.00 96.62 96 ALA A N 1
ATOM 687 C CA . ALA A 1 96 ? 0.486 6.722 8.775 1.00 96.62 96 ALA A CA 1
ATOM 688 C C . ALA A 1 96 ? 0.272 7.451 7.438 1.00 96.62 96 ALA A C 1
ATOM 690 O O . ALA A 1 96 ? 0.908 7.112 6.438 1.00 96.62 96 ALA A O 1
ATOM 691 N N . ALA A 1 97 ? -0.561 8.496 7.428 1.00 96.81 97 ALA A N 1
ATOM 692 C CA . ALA A 1 97 ? -0.798 9.320 6.246 1.00 96.81 97 ALA A CA 1
ATOM 693 C C . ALA A 1 97 ? 0.482 10.032 5.772 1.00 96.81 97 ALA A C 1
ATOM 695 O O . ALA A 1 97 ? 0.773 10.061 4.575 1.00 96.81 97 ALA A O 1
ATOM 696 N N . ARG A 1 98 ? 1.300 10.548 6.698 1.00 95.94 98 ARG A N 1
ATOM 697 C CA . ARG A 1 98 ? 2.584 11.192 6.385 1.00 95.94 98 ARG A CA 1
ATOM 698 C C . ARG A 1 98 ? 3.567 10.203 5.765 1.00 95.94 98 ARG A C 1
ATOM 700 O O . ARG A 1 98 ? 4.193 10.523 4.755 1.00 95.94 98 ARG A O 1
ATOM 707 N N . THR A 1 99 ? 3.684 9.003 6.331 1.00 96.50 99 THR A N 1
ATOM 708 C CA . THR A 1 99 ? 4.508 7.917 5.784 1.00 96.50 99 THR A CA 1
ATOM 709 C C . THR A 1 99 ? 4.042 7.517 4.384 1.00 96.50 99 THR A C 1
ATOM 711 O O . THR A 1 99 ? 4.870 7.376 3.478 1.00 96.50 99 THR A O 1
ATOM 714 N N . ALA A 1 100 ? 2.729 7.391 4.179 1.00 97.12 100 ALA A N 1
ATOM 715 C CA . ALA A 1 100 ? 2.143 7.085 2.881 1.00 97.12 100 ALA A CA 1
ATOM 716 C C . ALA A 1 100 ? 2.469 8.167 1.837 1.00 97.12 100 ALA A C 1
ATOM 718 O O . ALA A 1 100 ? 2.960 7.836 0.757 1.00 97.12 100 ALA A O 1
ATOM 719 N N . LEU A 1 101 ? 2.302 9.451 2.171 1.00 95.38 101 LEU A N 1
ATOM 720 C CA . LEU A 1 101 ? 2.652 10.565 1.282 1.00 95.38 101 LEU A CA 1
ATOM 721 C C . LEU A 1 101 ? 4.150 10.589 0.957 1.00 95.38 101 LEU A C 1
ATOM 723 O O . LEU A 1 101 ? 4.524 10.699 -0.207 1.00 95.38 101 LEU A O 1
ATOM 727 N N . ALA A 1 102 ? 5.013 10.407 1.961 1.00 92.94 102 ALA A N 1
ATOM 728 C CA . ALA A 1 102 ? 6.469 10.409 1.793 1.00 92.94 102 ALA A CA 1
ATOM 729 C C . ALA A 1 102 ? 7.000 9.246 0.929 1.00 92.94 102 ALA A C 1
ATOM 731 O O . ALA A 1 102 ? 8.161 9.253 0.501 1.00 92.94 102 ALA A O 1
ATOM 732 N N . SER A 1 103 ? 6.177 8.227 0.662 1.00 91.75 103 SER A N 1
ATOM 733 C CA . SER A 1 103 ? 6.524 7.159 -0.277 1.00 91.75 103 SER A CA 1
ATOM 734 C C . SER A 1 103 ? 6.552 7.633 -1.734 1.00 91.75 103 SER A C 1
ATOM 736 O O . SER A 1 103 ? 7.244 7.021 -2.548 1.00 91.75 103 SER A O 1
ATOM 738 N N . ASN A 1 104 ? 5.830 8.710 -2.070 1.00 88.31 104 ASN A N 1
ATOM 739 C CA . ASN A 1 104 ? 5.587 9.168 -3.441 1.00 88.31 104 ASN A CA 1
ATOM 740 C C . ASN A 1 104 ? 5.055 8.057 -4.379 1.00 88.31 104 ASN A C 1
ATOM 742 O O . ASN A 1 104 ? 5.323 8.084 -5.582 1.00 88.31 104 ASN A O 1
ATOM 746 N N . ALA A 1 105 ? 4.331 7.065 -3.845 1.00 86.12 105 ALA A N 1
ATOM 747 C CA . ALA A 1 105 ? 3.783 5.954 -4.629 1.00 86.12 105 ALA A CA 1
ATOM 748 C C . ALA A 1 105 ? 2.638 6.391 -5.566 1.00 86.12 105 ALA A C 1
ATOM 750 O O . ALA A 1 105 ? 2.551 5.917 -6.701 1.00 86.12 105 ALA A O 1
ATOM 751 N N . GLY A 1 106 ? 1.796 7.322 -5.111 1.00 89.44 106 GLY A N 1
ATOM 752 C CA . GLY A 1 106 ? 0.599 7.769 -5.818 1.00 89.44 106 GLY A CA 1
ATOM 753 C C . GLY A 1 106 ? -0.443 8.341 -4.848 1.00 89.44 106 GLY A C 1
ATOM 754 O O . GLY A 1 106 ? -0.046 8.896 -3.820 1.00 89.44 106 GLY A O 1
ATOM 755 N N . PRO A 1 107 ? -1.750 8.250 -5.163 1.00 94.62 107 PRO A N 1
ATOM 756 C CA . PRO A 1 107 ? -2.804 8.782 -4.300 1.00 94.62 107 PRO A CA 1
ATOM 757 C C . PRO A 1 107 ? -2.822 8.071 -2.941 1.00 94.62 107 PRO A C 1
ATOM 759 O O . PRO A 1 107 ? -2.614 6.858 -2.859 1.00 94.62 107 PRO A O 1
ATOM 762 N N . VAL A 1 108 ? -3.082 8.828 -1.876 1.00 97.38 108 VAL A N 1
ATOM 763 C CA . VAL A 1 108 ? -3.163 8.308 -0.508 1.00 97.38 108 VAL A CA 1
ATOM 764 C C . VAL A 1 108 ? -4.603 8.391 -0.035 1.00 97.38 108 VAL A C 1
ATOM 766 O O . VAL A 1 108 ? -5.192 9.468 -0.028 1.00 97.38 108 VAL A O 1
ATOM 769 N N . MET A 1 109 ? -5.148 7.256 0.393 1.00 97.50 109 MET A N 1
ATOM 770 C CA . MET A 1 109 ? -6.494 7.154 0.944 1.00 97.50 109 MET A CA 1
ATOM 771 C C . MET A 1 109 ? -6.430 6.676 2.388 1.00 97.50 109 MET A C 1
ATOM 773 O O . MET A 1 109 ? -5.771 5.681 2.677 1.00 97.50 109 MET A O 1
ATOM 777 N N . VAL A 1 110 ? -7.150 7.335 3.289 1.00 97.62 110 VAL A N 1
ATOM 778 C CA . VAL A 1 110 ? -7.348 6.874 4.668 1.00 97.62 110 VAL A CA 1
ATOM 779 C C . VAL A 1 110 ? -8.794 6.433 4.825 1.00 97.62 110 VAL A C 1
ATOM 781 O O . VAL A 1 110 ? -9.715 7.234 4.675 1.00 97.62 110 VAL A O 1
ATOM 784 N N . VAL A 1 111 ? -9.000 5.158 5.149 1.00 96.69 111 VAL A N 1
ATOM 785 C CA . VAL A 1 111 ? -10.341 4.619 5.394 1.00 96.69 111 VAL A CA 1
ATOM 786 C C . VAL A 1 111 ? -10.695 4.766 6.861 1.00 96.69 111 VAL A C 1
ATOM 788 O O . VAL A 1 111 ? -9.979 4.257 7.723 1.00 96.69 111 VAL A O 1
ATOM 791 N N . THR A 1 112 ? -11.823 5.407 7.138 1.00 94.56 112 THR A N 1
ATOM 792 C CA . THR A 1 112 ? -12.339 5.646 8.486 1.00 94.56 112 THR A CA 1
ATOM 793 C C . THR A 1 112 ? -13.611 4.847 8.750 1.00 94.56 112 THR A C 1
ATOM 795 O O . THR A 1 112 ? -14.269 4.354 7.835 1.00 94.56 112 THR A O 1
ATOM 798 N N . GLY A 1 113 ? -13.941 4.686 10.030 1.00 91.69 113 GLY A N 1
ATOM 799 C CA . GLY A 1 113 ? -15.070 3.889 10.504 1.00 91.69 113 GLY A CA 1
ATOM 800 C C . GLY A 1 113 ? -15.651 4.506 11.768 1.00 91.69 113 GLY A C 1
ATOM 801 O O . GLY A 1 113 ? -16.271 5.561 11.685 1.00 91.69 113 GLY A O 1
ATOM 802 N N . ALA A 1 114 ? -15.409 3.878 12.922 1.00 84.88 114 ALA A N 1
ATOM 803 C CA . ALA A 1 114 ? -15.947 4.300 14.222 1.00 84.88 114 ALA A CA 1
ATOM 804 C C . ALA A 1 114 ? -15.688 5.782 14.562 1.00 84.88 114 ALA A C 1
ATOM 806 O O . ALA A 1 114 ? -16.590 6.468 15.020 1.00 84.88 114 ALA A O 1
ATOM 807 N N . GLU A 1 115 ? -14.478 6.276 14.282 1.00 88.94 115 GLU A N 1
ATOM 808 C CA . GLU A 1 115 ? -14.029 7.637 14.626 1.00 88.94 115 GLU A CA 1
ATOM 809 C C . GLU A 1 115 ? -13.866 8.531 13.389 1.00 88.94 115 GLU A C 1
ATOM 811 O O . GLU A 1 115 ? -12.851 9.211 13.219 1.00 88.94 115 GLU A O 1
ATOM 816 N N . ALA A 1 116 ? -14.823 8.473 12.463 1.00 90.00 116 ALA A N 1
ATOM 817 C CA . ALA A 1 116 ? -14.718 9.166 11.181 1.00 90.00 116 ALA A CA 1
ATOM 818 C C . ALA A 1 116 ? -14.473 10.675 11.323 1.00 90.00 116 ALA A C 1
ATOM 820 O O . ALA A 1 116 ? -13.534 11.187 10.714 1.00 90.00 116 ALA A O 1
ATOM 821 N N . ASP A 1 117 ? -15.254 11.353 12.165 1.00 91.75 117 ASP A N 1
ATOM 822 C CA . ASP A 1 117 ? -15.177 12.807 12.338 1.00 91.75 117 ASP A CA 1
ATOM 823 C C . ASP A 1 117 ? -13.855 13.241 12.980 1.00 91.75 117 ASP A C 1
ATOM 825 O O . ASP A 1 117 ? -13.217 14.187 12.519 1.00 91.75 117 ASP A O 1
ATOM 829 N N . ALA A 1 118 ? -13.392 12.516 14.004 1.00 92.31 118 ALA A N 1
ATOM 830 C CA . ALA A 1 118 ? -12.134 12.815 14.682 1.00 92.31 118 ALA A CA 1
ATOM 831 C C . ALA A 1 118 ? -10.925 12.617 13.754 1.00 92.31 118 ALA A C 1
ATOM 833 O O . ALA A 1 118 ? -10.034 13.468 13.694 1.00 92.31 118 ALA A O 1
ATOM 834 N N . VAL A 1 119 ? -10.908 11.526 12.978 1.00 92.75 119 VAL A N 1
ATOM 835 C CA . VAL A 1 119 ? -9.853 11.290 11.982 1.00 92.75 119 VAL A CA 1
ATOM 836 C C . VAL A 1 119 ? -9.900 12.349 10.877 1.00 92.75 119 VAL A C 1
ATOM 838 O O . VAL A 1 119 ? -8.859 12.901 10.517 1.00 92.75 119 VAL A O 1
ATOM 841 N N . ALA A 1 120 ? -11.088 12.676 10.362 1.00 91.06 120 ALA A N 1
ATOM 842 C CA . ALA A 1 120 ? -11.253 13.704 9.339 1.00 91.06 120 ALA A CA 1
ATOM 843 C C . ALA A 1 120 ? -10.798 15.085 9.835 1.00 91.06 120 ALA A C 1
ATOM 845 O O . ALA A 1 120 ? -10.139 15.807 9.091 1.00 91.06 120 ALA A O 1
ATOM 846 N N . ALA A 1 121 ? -11.068 15.437 11.095 1.00 92.06 121 ALA A N 1
ATOM 847 C CA . ALA A 1 121 ? -10.610 16.688 11.696 1.00 92.06 121 ALA A CA 1
ATOM 848 C C . ALA A 1 121 ? -9.078 16.757 11.831 1.00 92.06 121 ALA A C 1
ATOM 850 O O . ALA A 1 121 ? -8.485 17.815 11.607 1.00 92.06 121 ALA A O 1
ATOM 851 N N . LEU A 1 122 ? -8.423 15.638 12.168 1.00 92.62 122 LEU A N 1
ATOM 852 C CA . LEU A 1 122 ? -6.961 15.566 12.259 1.00 92.62 122 LEU A CA 1
ATOM 853 C C . LEU A 1 122 ? -6.280 15.688 10.894 1.00 92.62 122 LEU A C 1
ATOM 855 O O . LEU A 1 122 ? -5.251 16.358 10.789 1.00 92.62 122 LEU A O 1
ATOM 859 N N . LEU A 1 123 ? -6.834 15.037 9.869 1.00 93.44 123 LEU A N 1
ATOM 860 C CA . LEU A 1 123 ? -6.245 15.016 8.531 1.00 93.44 123 LEU A CA 1
ATOM 861 C C . LEU A 1 123 ? -6.604 16.263 7.718 1.00 93.44 123 LEU A C 1
ATOM 863 O O . LEU A 1 123 ? -5.710 16.856 7.126 1.00 93.44 123 LEU A O 1
ATOM 867 N N . GLY A 1 124 ? -7.871 16.683 7.754 1.00 85.62 124 GLY A N 1
ATOM 868 C CA . GLY A 1 124 ? -8.543 17.663 6.891 1.00 85.62 124 GLY A CA 1
ATOM 869 C C . GLY A 1 124 ? -7.649 18.681 6.178 1.00 85.62 124 GLY A C 1
ATOM 870 O O . GLY A 1 124 ? -6.949 18.360 5.222 1.00 85.62 124 GLY A O 1
ATOM 871 N N . ALA A 1 125 ? -7.673 19.943 6.615 1.00 80.75 125 ALA A N 1
ATOM 872 C CA . ALA A 1 125 ? -6.897 21.003 5.959 1.00 80.75 125 ALA A CA 1
ATOM 873 C C . ALA A 1 125 ? -5.370 20.840 6.114 1.00 80.75 125 ALA A C 1
ATOM 875 O O . ALA A 1 125 ? -4.606 21.522 5.434 1.00 80.75 125 ALA A O 1
ATOM 876 N N . ARG A 1 126 ? -4.909 19.958 7.012 1.00 88.56 126 ARG A N 1
ATOM 877 C CA . ARG A 1 126 ? -3.481 19.737 7.287 1.00 88.56 126 ARG A CA 1
ATOM 878 C C . ARG A 1 126 ? -2.819 18.856 6.232 1.00 88.56 126 ARG A C 1
ATOM 880 O O . ARG A 1 126 ? -1.616 18.969 6.016 1.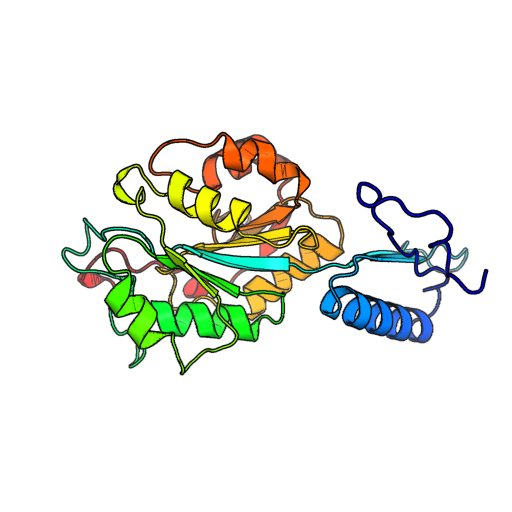00 88.56 126 ARG A O 1
ATOM 887 N N . MET A 1 127 ? -3.590 17.979 5.592 1.00 94.31 127 MET A N 1
ATOM 888 C CA . MET A 1 127 ? -3.104 16.992 4.633 1.00 94.31 127 MET A CA 1
ATOM 889 C C . MET A 1 127 ? -4.026 16.940 3.403 1.00 94.31 127 MET A C 1
ATOM 891 O O . MET A 1 127 ? -4.618 15.901 3.128 1.00 94.31 127 MET A O 1
ATOM 895 N N . PRO A 1 128 ? -4.130 18.029 2.615 1.00 91.88 128 PRO A N 1
ATOM 896 C CA . PRO A 1 128 ? -5.072 18.123 1.491 1.00 91.88 128 PRO A CA 1
ATOM 897 C C . PRO A 1 128 ? -4.802 17.126 0.350 1.00 91.88 128 PRO A C 1
ATOM 899 O O . PRO A 1 128 ? -5.616 16.997 -0.555 1.00 91.88 128 PRO A O 1
ATOM 902 N N . ALA A 1 129 ? -3.655 16.441 0.370 1.00 93.75 129 ALA A N 1
ATOM 903 C CA . ALA A 1 129 ? -3.305 15.378 -0.572 1.00 93.75 129 ALA A CA 1
ATOM 904 C C . ALA A 1 129 ? -3.781 13.978 -0.127 1.00 93.75 129 ALA A C 1
ATOM 906 O O . ALA A 1 129 ? -3.432 12.989 -0.771 1.00 93.75 129 ALA A O 1
ATOM 907 N N . VAL A 1 130 ? -4.507 13.883 0.993 1.00 96.56 130 VAL A N 1
ATOM 908 C CA . VAL A 1 130 ? -5.041 12.636 1.549 1.00 96.56 130 VAL A CA 1
ATOM 909 C C . VAL A 1 130 ? -6.553 12.623 1.390 1.00 96.56 130 VAL A C 1
ATOM 911 O O . VAL A 1 130 ? -7.249 13.462 1.958 1.00 96.56 130 VAL A O 1
ATOM 914 N N . ASP A 1 131 ? -7.060 11.622 0.680 1.00 95.50 131 ASP A N 1
ATOM 915 C CA . ASP A 1 131 ? -8.493 11.389 0.558 1.00 95.50 131 ASP A CA 1
ATOM 916 C C . ASP A 1 131 ? -8.993 10.585 1.762 1.00 95.50 131 ASP A C 1
ATOM 918 O O . ASP A 1 131 ? -8.483 9.505 2.072 1.00 95.50 131 ASP A O 1
ATOM 922 N N . VAL A 1 132 ? -10.012 11.092 2.452 1.00 95.88 132 VAL A N 1
ATOM 923 C CA . VAL A 1 132 ? -10.625 10.403 3.593 1.00 95.88 132 VAL A CA 1
ATOM 924 C C . VAL A 1 132 ? -11.896 9.702 3.129 1.00 95.88 132 VAL A C 1
ATOM 926 O O . VAL A 1 132 ? -12.847 10.346 2.692 1.00 95.88 132 VAL A O 1
ATOM 929 N N . ILE A 1 133 ? -11.925 8.374 3.243 1.00 95.50 133 ILE A N 1
ATOM 930 C CA . ILE A 1 133 ? -13.052 7.538 2.821 1.00 95.50 133 ILE A CA 1
ATOM 931 C C . ILE A 1 133 ? -13.755 6.984 4.054 1.00 95.50 133 ILE A C 1
ATOM 933 O O . ILE A 1 133 ? -13.190 6.177 4.790 1.00 95.50 133 ILE A O 1
ATOM 937 N N . HIS A 1 134 ? -15.008 7.375 4.271 1.00 95.56 134 HIS A N 1
ATOM 938 C CA . HIS A 1 134 ? -15.809 6.809 5.350 1.00 95.56 134 HIS A CA 1
ATOM 939 C C . HIS A 1 134 ? -16.434 5.471 4.935 1.00 95.56 134 HIS A C 1
ATOM 941 O O . HIS A 1 134 ? -17.188 5.403 3.964 1.00 95.56 134 HIS A O 1
ATOM 947 N N . ASN A 1 135 ? -16.162 4.409 5.697 1.00 95.69 135 ASN A N 1
ATOM 948 C CA . ASN A 1 135 ? -16.849 3.130 5.572 1.00 95.69 135 ASN A CA 1
ATOM 949 C C . ASN A 1 135 ? -17.914 2.975 6.677 1.00 95.69 135 ASN A C 1
ATOM 951 O O . ASN A 1 135 ? -17.568 2.611 7.806 1.00 95.69 135 ASN A O 1
ATOM 955 N N . PRO A 1 136 ? -19.216 3.127 6.370 1.00 93.19 136 PRO A N 1
ATOM 956 C CA . PRO A 1 136 ? -20.276 2.953 7.365 1.00 93.19 136 PRO A CA 1
ATOM 957 C C . PRO A 1 136 ? -20.433 1.493 7.820 1.00 93.19 136 PRO A C 1
ATOM 959 O O . PRO A 1 136 ? -21.001 1.227 8.876 1.00 93.19 136 PRO A O 1
ATOM 962 N N . ARG A 1 137 ? -19.915 0.525 7.049 1.00 92.81 137 ARG A N 1
ATOM 963 C CA . ARG A 1 137 ? -19.995 -0.916 7.344 1.00 92.81 137 ARG A CA 1
ATOM 964 C C . ARG A 1 137 ? -18.765 -1.453 8.077 1.00 92.81 137 ARG A C 1
ATOM 966 O O . ARG A 1 137 ? -18.587 -2.666 8.142 1.00 92.81 137 ARG A O 1
ATOM 973 N N . TRP A 1 138 ? -17.926 -0.585 8.647 1.00 91.06 138 TRP A N 1
ATOM 974 C CA . TRP A 1 138 ? -16.674 -0.978 9.309 1.00 91.06 138 TRP A CA 1
ATOM 975 C C . TRP A 1 138 ? -16.867 -2.065 10.380 1.00 91.06 138 TRP A C 1
ATOM 977 O O . TRP A 1 138 ? -16.016 -2.939 10.536 1.00 91.06 138 TRP A O 1
ATOM 987 N N . ALA A 1 139 ? -18.010 -2.057 11.073 1.00 89.75 139 ALA A N 1
ATOM 988 C CA . ALA A 1 139 ? -18.342 -3.029 12.112 1.00 89.75 139 ALA A CA 1
ATOM 989 C C . ALA A 1 139 ? -18.516 -4.465 11.580 1.00 89.75 139 ALA A C 1
ATOM 991 O O . ALA A 1 139 ? -18.403 -5.416 12.351 1.00 89.75 139 ALA A O 1
ATOM 992 N N . SER A 1 140 ? -18.756 -4.637 10.274 1.00 89.69 140 SER A N 1
ATOM 993 C CA . SER A 1 140 ? -18.832 -5.943 9.605 1.00 89.69 140 SER A CA 1
ATOM 994 C C . SER A 1 140 ? -17.457 -6.559 9.305 1.00 89.69 140 SER A C 1
ATOM 996 O O . SER A 1 140 ? -17.392 -7.678 8.798 1.00 89.69 140 SER A O 1
ATOM 998 N N . GLY A 1 141 ? -16.368 -5.849 9.616 1.00 90.06 141 GLY A N 1
ATOM 999 C CA . GLY A 1 141 ? -14.996 -6.341 9.529 1.00 90.06 141 GLY A CA 1
ATOM 1000 C C . GLY A 1 141 ? -14.126 -5.579 8.532 1.00 90.06 141 GLY A C 1
ATOM 1001 O O . GLY A 1 141 ? -14.618 -4.869 7.643 1.00 90.06 141 GLY A O 1
ATOM 1002 N N . GLN A 1 142 ? -12.808 -5.747 8.680 1.00 91.75 142 GLN A N 1
ATOM 1003 C CA . GLN A 1 142 ? -11.779 -5.081 7.874 1.00 91.75 142 GLN A CA 1
ATOM 1004 C C . GLN A 1 142 ? -11.987 -5.210 6.353 1.00 91.75 142 GLN A C 1
ATOM 1006 O O . GLN A 1 142 ? -11.689 -4.255 5.628 1.00 91.75 142 GLN A O 1
ATOM 1011 N N . ALA A 1 143 ? -12.553 -6.322 5.866 1.00 95.06 143 ALA A N 1
ATOM 1012 C CA . ALA A 1 143 ? -12.801 -6.547 4.440 1.00 95.06 143 ALA A CA 1
ATOM 1013 C C . ALA A 1 143 ? -13.647 -5.430 3.806 1.00 95.06 143 ALA A C 1
ATOM 1015 O O . ALA A 1 143 ? -13.321 -4.931 2.732 1.00 95.06 143 ALA A O 1
ATOM 1016 N N . THR A 1 144 ? -14.686 -4.963 4.506 1.00 96.19 144 THR A N 1
ATOM 1017 C CA . THR A 1 144 ? -15.565 -3.892 4.001 1.00 96.19 144 T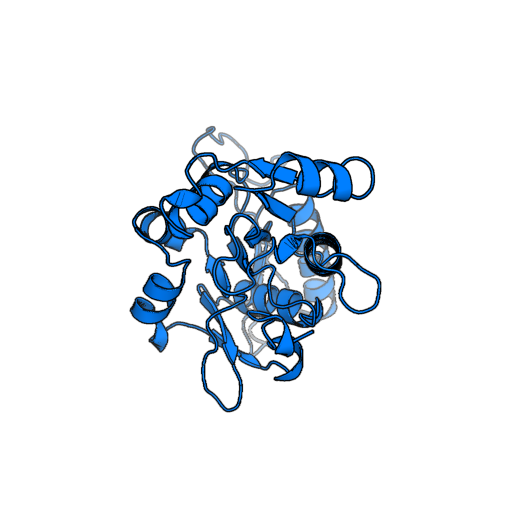HR A CA 1
ATOM 1018 C C . THR A 1 144 ? -14.841 -2.554 3.848 1.00 96.19 144 THR A C 1
ATOM 1020 O O . THR A 1 144 ? -15.168 -1.776 2.956 1.00 96.19 144 THR A O 1
ATOM 1023 N N . SER A 1 145 ? -13.830 -2.299 4.683 1.00 96.06 145 SER A N 1
ATOM 1024 C CA . SER A 1 145 ? -13.040 -1.062 4.650 1.00 96.06 145 SER A CA 1
ATOM 1025 C C . SER A 1 145 ? -12.078 -1.063 3.468 1.00 96.06 145 SER A C 1
ATOM 1027 O O . SER A 1 145 ? -11.976 -0.078 2.743 1.00 96.06 145 SER A O 1
ATOM 1029 N N . MET A 1 146 ? -11.427 -2.203 3.229 1.00 96.38 146 MET A N 1
ATOM 1030 C CA . MET A 1 146 ? -10.618 -2.427 2.033 1.00 96.38 146 MET A CA 1
ATOM 1031 C C . MET A 1 146 ? -11.460 -2.267 0.759 1.00 96.38 146 MET A C 1
ATOM 1033 O O . MET A 1 146 ? -11.068 -1.530 -0.139 1.00 96.38 146 MET A O 1
ATOM 1037 N N . GLN A 1 147 ? -12.637 -2.896 0.701 1.00 97.81 147 GLN A N 1
ATOM 1038 C CA . GLN A 1 147 ? -13.558 -2.797 -0.438 1.00 97.81 147 GLN A CA 1
ATOM 1039 C C . GLN A 1 147 ? -14.005 -1.358 -0.711 1.00 97.81 147 GLN A C 1
ATOM 1041 O O . GLN A 1 147 ? -13.990 -0.931 -1.862 1.00 97.81 147 GLN A O 1
ATOM 1046 N N . ALA A 1 148 ? -14.368 -0.604 0.334 1.00 97.50 148 ALA A N 1
ATOM 1047 C CA . ALA A 1 148 ? -14.776 0.794 0.201 1.00 97.50 148 ALA A CA 1
ATOM 1048 C C . ALA A 1 148 ? -13.674 1.652 -0.443 1.00 97.50 148 ALA A C 1
ATOM 1050 O O . ALA A 1 148 ? -13.955 2.419 -1.361 1.00 97.50 148 ALA A O 1
ATOM 1051 N N . ALA A 1 149 ? -12.414 1.476 -0.028 1.00 97.19 149 ALA A N 1
ATOM 1052 C CA . ALA A 1 149 ? -11.294 2.157 -0.672 1.00 97.19 149 ALA A CA 1
ATOM 1053 C C . ALA A 1 149 ? -11.076 1.696 -2.115 1.00 97.19 149 ALA A C 1
ATOM 1055 O O . ALA A 1 149 ? -10.963 2.537 -2.999 1.00 97.19 149 ALA A O 1
ATOM 1056 N N . LEU A 1 150 ? -11.052 0.383 -2.377 1.00 97.44 150 LEU A N 1
ATOM 1057 C CA . LEU A 1 150 ? -10.830 -0.145 -3.729 1.00 97.44 150 LEU A CA 1
ATOM 1058 C C . LEU A 1 150 ? -11.889 0.341 -4.731 1.00 97.44 150 LEU A C 1
ATOM 1060 O O . LEU A 1 150 ? -11.557 0.582 -5.888 1.00 97.44 150 LEU A O 1
ATOM 1064 N N . GLN A 1 151 ? -13.140 0.509 -4.290 1.00 96.69 151 GLN A N 1
ATOM 1065 C CA . GLN A 1 151 ? -14.230 1.064 -5.098 1.00 96.69 151 GLN A CA 1
ATOM 1066 C C . GLN A 1 151 ? -14.090 2.570 -5.349 1.00 96.69 151 GLN A C 1
ATOM 1068 O O . GLN A 1 151 ? -14.513 3.047 -6.399 1.00 96.69 151 GLN A O 1
ATOM 1073 N N . ALA A 1 152 ? -13.512 3.312 -4.403 1.00 96.69 152 ALA A N 1
ATOM 1074 C CA . ALA A 1 152 ? -13.282 4.749 -4.529 1.00 96.69 152 ALA A CA 1
ATOM 1075 C C . ALA A 1 152 ? -12.052 5.091 -5.390 1.00 96.69 152 ALA A C 1
ATOM 1077 O O . ALA A 1 152 ? -11.891 6.243 -5.795 1.00 96.69 152 ALA A O 1
ATOM 1078 N N . LEU A 1 153 ? -11.174 4.118 -5.669 1.00 95.19 153 LEU A N 1
ATOM 1079 C CA . LEU A 1 153 ? -9.961 4.350 -6.449 1.00 95.19 153 LEU A CA 1
ATOM 1080 C C . LEU A 1 153 ? -10.274 4.833 -7.876 1.00 95.19 153 LEU A C 1
ATOM 1082 O O . LEU A 1 153 ? -11.115 4.245 -8.563 1.00 95.19 153 LEU A O 1
ATOM 1086 N N . PRO A 1 154 ? -9.527 5.830 -8.386 1.00 91.00 154 PRO A N 1
ATOM 1087 C CA . PRO A 1 154 ? -9.596 6.209 -9.788 1.00 91.00 154 PRO A CA 1
ATOM 1088 C C . PRO A 1 154 ? -9.311 5.028 -10.718 1.00 91.00 154 PRO A C 1
ATOM 1090 O O . PRO A 1 154 ? -8.436 4.198 -10.464 1.00 91.00 154 PRO A O 1
ATOM 1093 N N . ALA A 1 155 ? -9.981 5.005 -11.871 1.00 89.06 155 ALA A N 1
ATOM 1094 C CA . ALA A 1 155 ? -9.789 3.961 -12.874 1.00 89.06 155 ALA A CA 1
ATOM 1095 C C . ALA A 1 155 ? -8.365 3.914 -13.466 1.00 89.06 155 ALA A C 1
ATOM 1097 O O . ALA A 1 155 ? -8.035 2.929 -14.118 1.00 89.06 155 ALA A O 1
ATOM 1098 N N . SER A 1 156 ? -7.525 4.921 -13.228 1.00 89.06 156 SER A N 1
ATOM 1099 C CA . SER A 1 156 ? -6.111 4.960 -13.620 1.00 89.06 156 SER A CA 1
ATOM 1100 C C . SER A 1 156 ? -5.162 4.234 -12.661 1.00 89.06 156 SER A C 1
ATOM 1102 O O . SER A 1 156 ? -3.991 4.072 -12.989 1.00 89.06 156 SER A O 1
ATOM 1104 N N . VAL A 1 157 ? -5.616 3.824 -11.472 1.00 94.75 157 VAL A N 1
ATOM 1105 C CA . VAL A 1 157 ? -4.757 3.150 -10.489 1.00 94.75 157 VAL A CA 1
ATOM 1106 C C . VAL A 1 157 ? -4.469 1.712 -10.923 1.00 94.75 157 VAL A C 1
ATOM 1108 O O . VAL A 1 157 ? -5.389 0.941 -11.206 1.00 94.75 157 VAL A O 1
ATOM 1111 N N . GLU A 1 158 ? -3.189 1.342 -10.951 1.00 95.69 158 GLU A N 1
ATOM 1112 C CA . GLU A 1 158 ? -2.721 0.026 -11.415 1.00 95.69 158 GLU A CA 1
ATOM 1113 C C . GLU A 1 158 ? -2.351 -0.924 -10.279 1.00 95.69 158 GLU A C 1
ATOM 1115 O O . GLU A 1 158 ? -2.355 -2.138 -10.456 1.00 95.69 158 GLU A O 1
ATOM 1120 N N . ALA A 1 159 ? -2.020 -0.380 -9.111 1.00 98.06 159 ALA A N 1
ATOM 1121 C CA . ALA A 1 159 ? -1.712 -1.164 -7.927 1.00 98.06 159 ALA A CA 1
ATOM 1122 C C . ALA A 1 159 ? -2.146 -0.424 -6.658 1.00 98.06 159 ALA A C 1
ATOM 1124 O O . ALA A 1 159 ? -2.340 0.793 -6.664 1.00 98.06 159 ALA A O 1
ATOM 1125 N N . ALA A 1 160 ? -2.278 -1.154 -5.559 1.00 98.50 160 ALA A N 1
ATOM 1126 C CA . ALA A 1 160 ? -2.683 -0.614 -4.276 1.00 98.50 160 ALA A CA 1
ATOM 1127 C C . ALA A 1 160 ? -1.865 -1.277 -3.174 1.00 98.50 160 ALA A C 1
ATOM 1129 O O . ALA A 1 160 ? -1.725 -2.499 -3.138 1.00 98.50 160 ALA A O 1
ATOM 1130 N N . ILE A 1 161 ? -1.337 -0.464 -2.268 1.00 98.69 161 ILE A N 1
ATOM 1131 C CA . ILE A 1 161 ? -0.725 -0.921 -1.031 1.00 98.69 161 ILE A CA 1
ATOM 1132 C C . ILE A 1 161 ? -1.773 -0.826 0.069 1.00 98.69 161 ILE A C 1
ATOM 1134 O O . ILE A 1 161 ? -2.241 0.265 0.384 1.00 98.69 161 ILE A O 1
ATOM 1138 N N . LEU A 1 162 ? -2.116 -1.959 0.673 1.00 98.25 162 LEU A N 1
ATOM 1139 C CA . LEU A 1 162 ? -2.900 -2.003 1.899 1.00 98.25 162 LEU A CA 1
ATOM 1140 C C . LEU A 1 162 ? -1.946 -1.845 3.081 1.00 98.25 162 LEU A C 1
ATOM 1142 O O . LEU A 1 162 ? -1.140 -2.734 3.363 1.00 98.25 162 LEU A O 1
ATOM 1146 N N . MET A 1 163 ? -2.027 -0.700 3.748 1.00 96.75 163 MET A N 1
ATOM 1147 C CA . MET A 1 163 ? -1.192 -0.317 4.880 1.00 96.75 163 MET A CA 1
ATOM 1148 C C . MET A 1 163 ? -2.051 -0.253 6.147 1.00 96.75 163 MET A C 1
ATOM 1150 O O . MET A 1 163 ? -3.082 0.423 6.153 1.00 96.75 163 MET A O 1
ATOM 1154 N N . PRO A 1 164 ? -1.676 -0.943 7.229 1.00 93.88 164 PRO A N 1
ATOM 1155 C CA . PRO A 1 164 ? -2.421 -0.853 8.470 1.00 93.88 164 PRO A CA 1
ATOM 1156 C C . PRO A 1 164 ? -2.018 0.415 9.244 1.00 93.88 164 PRO A C 1
ATOM 1158 O O . PRO A 1 164 ? -0.894 0.902 9.124 1.00 93.88 164 PRO A O 1
ATOM 1161 N N . VAL A 1 165 ? -2.947 0.982 10.018 1.00 94.25 165 VAL A N 1
ATOM 1162 C CA . VAL A 1 165 ? -2.674 2.185 10.830 1.00 94.25 165 VAL A CA 1
ATOM 1163 C C . VAL A 1 165 ? -1.881 1.874 12.107 1.00 94.25 165 VAL A C 1
ATOM 1165 O O . VAL A 1 165 ? -1.288 2.771 12.693 1.00 94.25 165 VAL A O 1
ATOM 1168 N N . ASP A 1 166 ? -1.869 0.611 12.539 1.00 91.56 166 ASP A N 1
ATOM 1169 C CA . ASP A 1 166 ? -1.277 0.148 13.800 1.00 91.56 166 ASP A CA 1
ATOM 1170 C C . ASP A 1 166 ? 0.232 -0.102 13.754 1.00 91.56 166 ASP A C 1
ATOM 1172 O O . ASP A 1 166 ? 0.802 -0.472 14.773 1.00 91.56 166 ASP A O 1
ATOM 1176 N N . GLN A 1 167 ? 0.882 0.172 12.620 1.00 92.88 167 GLN A N 1
ATOM 1177 C CA . GLN A 1 167 ? 2.334 0.093 12.443 1.00 92.88 167 GLN A CA 1
ATOM 1178 C C . GLN A 1 167 ? 2.947 1.501 12.399 1.00 92.88 167 GLN A C 1
ATOM 1180 O O . GLN A 1 167 ? 3.329 1.980 11.326 1.00 92.88 167 GLN A O 1
ATOM 1185 N N . PRO A 1 168 ? 3.055 2.218 13.536 1.00 91.31 168 PRO A N 1
ATOM 1186 C CA . PRO A 1 168 ? 3.490 3.614 13.539 1.00 91.31 168 PRO A CA 1
ATOM 1187 C C . PRO A 1 168 ? 4.964 3.778 13.156 1.00 91.31 168 PRO A C 1
ATOM 1189 O O . PRO A 1 168 ? 5.368 4.864 12.755 1.00 91.31 168 PRO A O 1
ATOM 1192 N N . TYR A 1 169 ? 5.771 2.721 13.245 1.00 94.56 169 TYR A N 1
ATOM 1193 C CA . TYR A 1 169 ? 7.196 2.746 12.895 1.00 94.56 169 TYR A CA 1
ATOM 1194 C C . TYR A 1 169 ? 7.474 2.381 11.434 1.00 94.56 169 TYR A C 1
ATOM 1196 O O . TYR A 1 169 ? 8.636 2.289 11.030 1.00 94.56 169 TYR A O 1
ATOM 1204 N N . LEU A 1 170 ? 6.423 2.172 10.636 1.00 95.75 170 LEU A N 1
ATOM 1205 C CA . LEU A 1 170 ? 6.537 1.864 9.219 1.00 95.75 170 LEU A CA 1
ATOM 1206 C C . LEU A 1 170 ? 7.264 2.999 8.490 1.00 95.75 170 LEU A C 1
ATOM 1208 O O . LEU A 1 170 ? 6.873 4.165 8.557 1.00 95.75 170 LEU A O 1
ATOM 1212 N N . ASP A 1 171 ? 8.317 2.640 7.758 1.00 94.19 171 ASP A N 1
ATOM 1213 C CA . ASP A 1 171 ? 9.125 3.587 6.994 1.00 94.19 171 ASP A CA 1
ATOM 1214 C C . ASP A 1 171 ? 8.658 3.678 5.532 1.00 94.19 171 ASP A C 1
ATOM 1216 O O . ASP A 1 171 ? 8.409 2.667 4.865 1.00 94.19 171 ASP A O 1
ATOM 1220 N N . GLY A 1 172 ? 8.594 4.893 4.981 1.00 95.12 172 GLY A N 1
ATOM 1221 C CA . GLY A 1 172 ? 8.211 5.119 3.583 1.00 95.12 172 GLY A CA 1
ATOM 1222 C C . GLY A 1 172 ? 9.147 4.443 2.569 1.00 95.12 172 GLY A C 1
ATOM 1223 O O . GLY A 1 172 ? 8.744 4.173 1.437 1.00 95.12 172 GLY A O 1
ATOM 1224 N N . LEU A 1 173 ? 10.385 4.114 2.955 1.00 95.81 173 LEU A N 1
ATOM 1225 C CA . LEU A 1 173 ? 11.314 3.305 2.167 1.00 95.81 173 LEU A CA 1
ATOM 1226 C C . LEU A 1 173 ? 10.763 1.908 1.895 1.00 95.81 173 LEU A C 1
ATOM 1228 O O . LEU A 1 173 ? 10.954 1.399 0.791 1.00 95.81 173 LEU A O 1
ATOM 1232 N N . LEU A 1 174 ? 10.066 1.301 2.855 1.00 97.44 174 LEU A N 1
ATOM 1233 C CA . LEU A 1 174 ? 9.436 0.001 2.659 1.00 97.44 174 LEU A CA 1
ATOM 1234 C C . LEU A 1 174 ? 8.343 0.081 1.589 1.00 97.44 174 LEU A C 1
ATOM 1236 O O . LEU A 1 174 ? 8.332 -0.732 0.667 1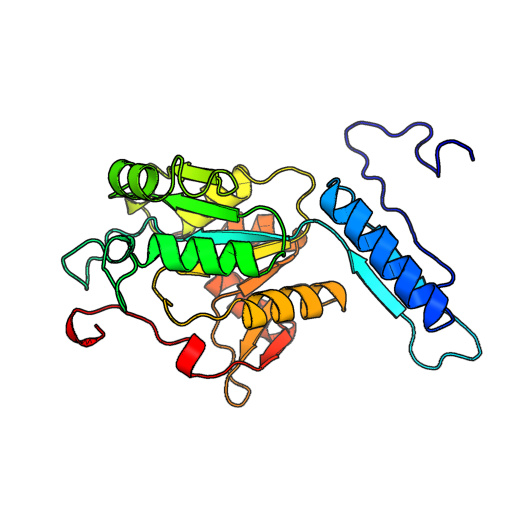.00 97.44 174 LEU A O 1
ATOM 1240 N N . LEU A 1 175 ? 7.493 1.110 1.648 1.00 98.06 175 LEU A N 1
ATOM 1241 C CA . LEU A 1 175 ? 6.464 1.360 0.633 1.00 98.06 175 LEU A CA 1
ATOM 1242 C C . LEU A 1 175 ? 7.089 1.568 -0.754 1.00 98.06 175 LEU A C 1
ATOM 1244 O O . LEU A 1 175 ? 6.652 0.961 -1.731 1.00 98.06 175 LEU A O 1
ATOM 1248 N N . ARG A 1 176 ? 8.178 2.345 -0.842 1.00 97.06 176 ARG A N 1
ATOM 1249 C CA . ARG A 1 176 ? 8.937 2.513 -2.093 1.00 97.06 176 ARG A CA 1
ATOM 1250 C C . ARG A 1 176 ? 9.497 1.193 -2.616 1.00 97.06 176 ARG A C 1
ATOM 1252 O O . ARG A 1 176 ? 9.460 0.966 -3.821 1.00 97.06 176 ARG A O 1
ATOM 1259 N N . ARG A 1 177 ? 10.006 0.319 -1.743 1.00 97.50 177 ARG A N 1
ATOM 1260 C CA . ARG A 1 177 ? 10.512 -1.007 -2.135 1.00 97.50 177 ARG A CA 1
ATOM 1261 C C . ARG A 1 177 ? 9.401 -1.920 -2.650 1.00 97.50 177 ARG A C 1
ATOM 1263 O O . ARG A 1 177 ? 9.629 -2.620 -3.629 1.00 97.50 177 ARG A O 1
ATOM 1270 N N . LEU A 1 178 ? 8.206 -1.869 -2.058 1.00 98.38 178 LEU A N 1
ATOM 1271 C CA . LEU A 1 178 ? 7.036 -2.580 -2.583 1.00 98.38 178 LEU A CA 1
ATOM 1272 C C . LEU A 1 178 ? 6.687 -2.096 -3.996 1.00 98.38 178 LEU A C 1
ATOM 1274 O O . LEU A 1 178 ? 6.558 -2.913 -4.904 1.00 98.38 178 LEU A O 1
ATOM 1278 N N . VAL A 1 179 ? 6.625 -0.776 -4.212 1.00 97.94 179 VAL A N 1
ATOM 1279 C CA . VAL A 1 179 ? 6.400 -0.203 -5.552 1.00 97.94 179 VAL A CA 1
ATOM 1280 C C . VAL A 1 179 ? 7.486 -0.648 -6.530 1.00 97.94 179 VAL A C 1
ATOM 1282 O O . VAL A 1 179 ? 7.170 -1.011 -7.655 1.00 97.94 179 VAL A O 1
ATOM 1285 N N . GLN A 1 180 ? 8.759 -0.656 -6.125 1.00 96.69 180 GLN A N 1
ATOM 1286 C CA . GLN A 1 180 ? 9.857 -1.121 -6.982 1.00 96.69 180 GLN A CA 1
ATOM 1287 C C . GLN A 1 180 ? 9.714 -2.601 -7.361 1.00 96.69 180 GLN A C 1
ATOM 1289 O O . GLN A 1 180 ? 9.895 -2.938 -8.528 1.00 96.69 180 GLN A O 1
ATOM 1294 N N . ALA A 1 181 ? 9.335 -3.469 -6.417 1.00 97.69 181 ALA A N 1
ATOM 1295 C CA . ALA A 1 181 ? 9.045 -4.872 -6.714 1.00 97.69 181 ALA A CA 1
ATOM 1296 C C . ALA A 1 181 ? 7.914 -4.991 -7.746 1.00 97.69 181 ALA A C 1
ATOM 1298 O O . ALA A 1 181 ? 8.044 -5.727 -8.723 1.00 97.69 181 ALA A O 1
ATOM 1299 N N . TRP A 1 182 ? 6.846 -4.202 -7.586 1.00 97.81 182 TRP A N 1
ATOM 1300 C CA . TRP A 1 182 ? 5.764 -4.142 -8.564 1.00 97.81 182 TRP A CA 1
ATOM 1301 C C . TRP A 1 182 ? 6.248 -3.679 -9.935 1.00 97.81 182 TRP A C 1
ATOM 1303 O O . TRP A 1 182 ? 5.965 -4.353 -10.921 1.00 97.81 182 TRP A O 1
ATOM 1313 N N . ARG A 1 183 ? 7.029 -2.596 -10.021 1.00 96.00 183 ARG A N 1
ATOM 1314 C CA . ARG A 1 183 ? 7.599 -2.116 -11.293 1.00 96.00 183 ARG A CA 1
ATOM 1315 C C . ARG A 1 183 ? 8.429 -3.188 -11.990 1.00 96.00 183 ARG A C 1
ATOM 1317 O O . ARG A 1 183 ? 8.345 -3.292 -13.206 1.00 96.00 183 ARG A O 1
ATOM 1324 N N . ALA A 1 184 ? 9.158 -4.000 -11.226 1.00 94.88 184 ALA A N 1
ATOM 1325 C CA . ALA A 1 184 ? 9.961 -5.119 -11.716 1.00 94.88 184 ALA A CA 1
ATOM 1326 C C . ALA A 1 184 ? 9.147 -6.386 -12.070 1.00 94.88 184 ALA A C 1
ATOM 1328 O O . ALA A 1 184 ? 9.736 -7.414 -12.391 1.00 94.88 184 ALA A O 1
ATOM 1329 N N . GLY A 1 185 ? 7.811 -6.330 -12.008 1.00 94.62 185 GLY A N 1
ATOM 1330 C CA . GLY A 1 185 ? 6.913 -7.404 -12.446 1.00 94.62 185 GLY A CA 1
ATOM 1331 C C . GLY A 1 185 ? 6.223 -8.187 -11.325 1.00 94.62 185 GLY A C 1
ATOM 1332 O O . GLY A 1 185 ? 5.452 -9.094 -11.618 1.00 94.62 185 GLY A O 1
ATOM 1333 N N . ALA A 1 186 ? 6.443 -7.851 -10.049 1.00 96.88 186 ALA A N 1
ATOM 1334 C CA . ALA A 1 186 ? 5.780 -8.539 -8.939 1.00 96.88 186 ALA A CA 1
ATOM 1335 C C . ALA A 1 186 ? 4.301 -8.151 -8.834 1.00 96.88 186 ALA A C 1
ATOM 1337 O O . ALA A 1 186 ? 3.994 -7.011 -8.484 1.00 96.88 186 ALA A O 1
ATOM 1338 N N . ASP A 1 187 ? 3.373 -9.068 -9.103 1.00 97.75 187 ASP A N 1
ATOM 1339 C CA . ASP A 1 187 ? 1.936 -8.778 -8.968 1.00 97.75 187 ASP A CA 1
ATOM 1340 C C . ASP A 1 187 ? 1.469 -8.718 -7.505 1.00 97.75 187 ASP A C 1
ATOM 1342 O O . ASP A 1 187 ? 0.490 -8.043 -7.188 1.00 97.75 187 ASP A O 1
ATOM 1346 N N . LEU A 1 188 ? 2.199 -9.382 -6.607 1.00 98.19 188 LEU A N 1
ATOM 1347 C CA . LEU A 1 188 ? 2.038 -9.299 -5.159 1.00 98.19 188 LEU A CA 1
ATOM 1348 C C . LEU A 1 188 ? 3.398 -9.074 -4.520 1.00 98.19 188 LEU A C 1
ATOM 1350 O O . LEU A 1 188 ? 4.363 -9.764 -4.854 1.00 98.19 188 LEU A O 1
ATOM 1354 N N . ALA A 1 189 ? 3.463 -8.165 -3.555 1.00 98.38 189 ALA A N 1
ATOM 1355 C CA . ALA A 1 189 ? 4.664 -7.975 -2.755 1.00 98.38 189 ALA A CA 1
ATOM 1356 C C . ALA A 1 189 ? 4.307 -7.676 -1.302 1.00 98.38 189 ALA A C 1
ATOM 1358 O O . ALA A 1 189 ? 3.380 -6.917 -1.015 1.00 98.38 189 ALA A O 1
ATOM 1359 N N . THR A 1 190 ? 5.068 -8.246 -0.376 1.00 98.31 190 THR A N 1
ATOM 1360 C CA . THR A 1 190 ? 4.911 -7.997 1.059 1.00 98.31 190 THR A CA 1
ATOM 1361 C C . THR A 1 190 ? 6.278 -8.008 1.746 1.00 98.31 190 THR A C 1
ATOM 1363 O O . THR A 1 190 ? 7.212 -8.648 1.257 1.00 98.31 190 THR A O 1
ATOM 1366 N N . PRO A 1 191 ? 6.420 -7.335 2.899 1.00 97.88 191 PRO A N 1
ATOM 1367 C CA . PRO A 1 191 ? 7.625 -7.401 3.697 1.00 97.88 191 PRO A CA 1
ATOM 1368 C C . PRO A 1 191 ? 7.959 -8.828 4.116 1.00 97.88 191 PRO A C 1
ATOM 1370 O O . PRO A 1 191 ? 7.057 -9.621 4.403 1.00 97.88 191 PRO A O 1
ATOM 1373 N N . ALA A 1 192 ? 9.249 -9.117 4.219 1.00 97.31 192 ALA A N 1
ATOM 1374 C CA . ALA A 1 192 ? 9.770 -10.351 4.773 1.00 97.31 192 ALA A CA 1
ATOM 1375 C C . ALA A 1 192 ? 10.876 -10.070 5.794 1.00 97.31 192 ALA A C 1
ATOM 1377 O O . ALA A 1 192 ? 11.685 -9.155 5.617 1.00 97.31 192 ALA A O 1
ATOM 1378 N N . ILE A 1 193 ? 10.896 -10.888 6.843 1.00 96.38 193 ILE A N 1
ATOM 1379 C CA . ILE A 1 193 ? 11.951 -10.951 7.860 1.00 96.38 193 ILE A CA 1
ATOM 1380 C C . ILE A 1 193 ? 12.453 -12.389 7.851 1.00 96.38 193 ILE A C 1
ATOM 1382 O O . ILE A 1 193 ? 11.639 -13.305 7.956 1.00 96.38 193 ILE A O 1
ATOM 1386 N N . ASP A 1 194 ? 13.757 -12.587 7.665 1.00 93.25 194 ASP A N 1
ATOM 1387 C CA . ASP A 1 194 ? 14.390 -13.914 7.645 1.00 93.25 194 ASP A CA 1
ATOM 1388 C C . ASP A 1 194 ? 13.671 -14.910 6.711 1.00 93.25 194 ASP A C 1
ATOM 1390 O O . ASP A 1 194 ? 13.375 -16.048 7.064 1.00 93.25 194 ASP A O 1
ATOM 1394 N N . GLY A 1 195 ? 13.297 -14.439 5.515 1.00 88.81 195 GLY A N 1
ATOM 1395 C CA . GLY A 1 195 ? 12.562 -15.219 4.508 1.00 88.81 195 GLY A CA 1
ATOM 1396 C C . GLY A 1 195 ? 11.066 -15.417 4.794 1.00 88.81 195 GLY A C 1
ATOM 1397 O O . GLY A 1 195 ? 10.331 -15.879 3.924 1.00 88.81 195 GLY A O 1
ATOM 1398 N N . THR A 1 196 ? 10.577 -15.020 5.969 1.00 94.19 196 THR A N 1
ATOM 1399 C CA . THR A 1 196 ? 9.171 -15.169 6.359 1.00 94.19 196 THR A CA 1
ATOM 1400 C C . THR A 1 196 ? 8.351 -13.951 5.947 1.00 94.19 196 THR A C 1
ATOM 1402 O O . THR A 1 196 ? 8.573 -12.844 6.443 1.00 94.19 196 THR A O 1
ATOM 1405 N N . LEU A 1 197 ? 7.358 -14.160 5.076 1.00 95.62 197 LEU A N 1
ATOM 1406 C CA . LEU A 1 197 ? 6.399 -13.125 4.675 1.00 95.62 197 LEU A CA 1
ATOM 1407 C C . LEU A 1 197 ? 5.577 -12.631 5.876 1.00 95.62 197 LEU A C 1
ATOM 1409 O O . LEU A 1 197 ? 5.044 -13.430 6.647 1.00 95.62 197 LEU A O 1
ATOM 1413 N N . ARG A 1 198 ? 5.436 -11.310 6.008 1.00 94.88 198 ARG A N 1
ATOM 1414 C CA . ARG A 1 198 ? 4.743 -10.653 7.133 1.00 94.88 198 ARG A CA 1
ATOM 1415 C C . ARG A 1 198 ? 3.305 -10.236 6.823 1.00 94.88 198 ARG A C 1
ATOM 1417 O O . ARG A 1 198 ? 2.508 -10.070 7.738 1.00 94.88 198 ARG A O 1
ATOM 1424 N N . GLY A 1 199 ? 2.949 -10.108 5.547 1.00 92.00 199 GLY A N 1
ATOM 1425 C CA . GLY A 1 199 ? 1.576 -9.900 5.078 1.00 92.00 199 GLY A CA 1
ATOM 1426 C C . GLY A 1 199 ? 1.044 -8.460 5.108 1.00 92.00 199 GLY A C 1
ATOM 1427 O O . GLY A 1 199 ? 0.006 -8.211 4.500 1.00 92.00 199 GLY A O 1
ATOM 1428 N N . ALA A 1 200 ? 1.706 -7.519 5.788 1.00 93.75 200 ALA A N 1
ATOM 1429 C CA . ALA A 1 200 ? 1.357 -6.096 5.774 1.00 93.75 200 ALA A CA 1
ATOM 1430 C C . ALA A 1 200 ? 2.601 -5.210 6.030 1.00 93.75 200 ALA A C 1
ATOM 1432 O O . ALA A 1 200 ? 3.496 -5.654 6.754 1.00 93.75 200 ALA A O 1
ATOM 1433 N N . PRO A 1 201 ? 2.672 -3.986 5.464 1.00 97.06 201 PRO A N 1
ATOM 1434 C CA . PRO A 1 201 ? 1.858 -3.504 4.341 1.00 97.06 201 PRO A CA 1
ATOM 1435 C C . PRO A 1 201 ? 2.011 -4.418 3.119 1.00 97.06 201 PRO A C 1
ATOM 1437 O O . PRO A 1 201 ? 3.071 -4.996 2.923 1.00 97.06 201 PRO A O 1
ATOM 1440 N N . ALA A 1 202 ? 0.980 -4.571 2.296 1.00 98.12 202 ALA A N 1
ATOM 1441 C CA . ALA A 1 202 ? 1.050 -5.462 1.138 1.00 98.12 202 ALA A CA 1
ATOM 1442 C C . ALA A 1 202 ? 0.576 -4.768 -0.129 1.00 98.12 202 ALA A C 1
ATOM 1444 O O . ALA A 1 202 ? -0.453 -4.096 -0.125 1.00 98.12 202 ALA A O 1
ATOM 1445 N N . LEU A 1 203 ? 1.346 -4.938 -1.200 1.00 98.62 203 LEU A N 1
ATOM 1446 C CA . LEU A 1 203 ? 1.021 -4.450 -2.526 1.00 98.62 203 LEU A CA 1
ATOM 1447 C C . LEU A 1 203 ? 0.265 -5.518 -3.305 1.00 98.62 203 LEU A C 1
ATOM 1449 O O . LEU A 1 203 ? 0.694 -6.672 -3.364 1.00 98.62 203 LEU A O 1
ATOM 1453 N N . PHE A 1 204 ? -0.806 -5.081 -3.956 1.00 98.69 204 PHE A N 1
ATOM 1454 C CA . PHE A 1 204 ? -1.606 -5.867 -4.877 1.00 98.69 204 PHE A CA 1
ATOM 1455 C C . PHE A 1 204 ? -1.662 -5.155 -6.226 1.00 98.69 204 PHE A C 1
ATOM 1457 O O . PHE A 1 204 ? -1.968 -3.963 -6.285 1.00 98.69 204 PHE A O 1
ATOM 1464 N N . ASP A 1 205 ? -1.378 -5.875 -7.306 1.00 98.25 205 ASP A N 1
ATOM 1465 C CA . ASP A 1 205 ? -1.682 -5.435 -8.667 1.00 98.25 205 ASP A CA 1
ATOM 1466 C C . ASP A 1 205 ? -3.191 -5.478 -8.937 1.00 98.25 205 ASP A C 1
ATOM 1468 O O . ASP A 1 205 ? -3.888 -6.358 -8.415 1.00 98.25 205 ASP A O 1
ATOM 1472 N N . ARG A 1 206 ? -3.693 -4.553 -9.771 1.00 96.62 206 ARG A N 1
ATOM 1473 C CA . ARG A 1 206 ? -5.115 -4.394 -10.122 1.00 96.62 206 ARG A CA 1
ATOM 1474 C C . ARG A 1 206 ? -5.826 -5.704 -10.433 1.00 96.62 206 ARG A C 1
ATOM 1476 O O . ARG A 1 206 ? -7.012 -5.848 -10.124 1.00 96.62 206 ARG A O 1
ATOM 1483 N N . ARG A 1 207 ? -5.119 -6.671 -11.021 1.00 96.44 207 ARG A N 1
ATOM 1484 C CA . ARG A 1 207 ? -5.659 -8.002 -11.325 1.00 96.44 207 ARG A CA 1
ATOM 1485 C C . ARG A 1 207 ? -6.277 -8.719 -10.118 1.00 96.44 207 ARG A C 1
ATOM 1487 O O . ARG A 1 207 ? -7.165 -9.538 -10.319 1.00 96.44 207 ARG A O 1
ATOM 1494 N N . PHE A 1 208 ? -5.855 -8.402 -8.891 1.00 98.19 208 PHE A N 1
ATOM 1495 C CA . PHE A 1 208 ? -6.371 -9.010 -7.661 1.00 98.19 208 PHE A CA 1
ATOM 1496 C C . PHE A 1 208 ? -7.603 -8.308 -7.087 1.00 98.19 208 PHE A C 1
ATOM 1498 O O . PHE A 1 208 ? -8.135 -8.760 -6.077 1.00 98.19 208 PHE A O 1
ATOM 1505 N N . TRP A 1 209 ? -8.098 -7.222 -7.697 1.00 97.81 209 TRP A N 1
ATOM 1506 C CA . TRP A 1 209 ? -9.256 -6.498 -7.163 1.00 97.81 209 TRP A CA 1
ATOM 1507 C C . TRP A 1 209 ? -10.479 -7.408 -7.067 1.00 97.81 209 TRP A C 1
ATOM 1509 O O . TRP A 1 209 ? -11.103 -7.387 -6.014 1.00 97.81 209 TRP A O 1
ATOM 1519 N N . PRO A 1 210 ? -10.821 -8.239 -8.075 1.00 98.06 210 PRO A N 1
ATOM 1520 C CA . PRO A 1 210 ? -11.949 -9.159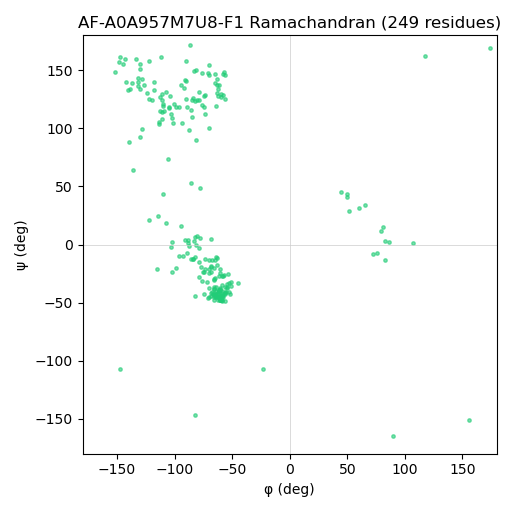 -7.958 1.00 98.06 210 PRO A CA 1
ATOM 1521 C C . PRO A 1 210 ? -11.841 -10.090 -6.744 1.00 98.06 210 PRO A C 1
ATOM 1523 O O . PRO A 1 210 ? -12.824 -10.283 -6.034 1.00 98.06 210 PRO A O 1
ATOM 1526 N N . GLU A 1 211 ? -10.644 -10.607 -6.458 1.00 98.31 211 GLU A N 1
ATOM 1527 C CA . GLU A 1 211 ? -10.403 -11.481 -5.306 1.00 98.31 211 GLU A CA 1
ATOM 1528 C C . GLU A 1 211 ? -10.497 -10.716 -3.984 1.00 98.31 211 GLU A C 1
ATOM 1530 O O . GLU A 1 211 ? -11.186 -11.156 -3.067 1.00 98.31 211 GLU A O 1
ATOM 1535 N N . LEU A 1 212 ? -9.880 -9.532 -3.897 1.00 98.19 212 LEU A N 1
ATOM 1536 C CA . LEU A 1 212 ? -9.982 -8.654 -2.727 1.00 98.19 212 LEU A CA 1
ATOM 1537 C C . LEU A 1 212 ? -11.439 -8.236 -2.466 1.00 98.19 212 LEU A C 1
ATOM 1539 O O . LEU A 1 212 ? -11.881 -8.202 -1.318 1.00 98.19 212 LEU A O 1
ATOM 1543 N N . MET A 1 213 ? -12.208 -7.970 -3.522 1.00 97.94 213 MET A N 1
ATOM 1544 C CA . MET A 1 213 ? -13.629 -7.634 -3.438 1.00 97.94 213 MET A CA 1
ATOM 1545 C C . MET A 1 213 ? -14.497 -8.813 -2.981 1.00 97.94 213 MET A C 1
ATOM 1547 O O . MET A 1 213 ? -15.568 -8.581 -2.426 1.00 97.94 213 MET A O 1
ATOM 1551 N N . ALA A 1 214 ? -14.040 -10.054 -3.162 1.00 97.81 214 ALA A N 1
ATOM 1552 C CA . ALA A 1 214 ? -14.728 -11.259 -2.703 1.00 97.81 214 ALA A CA 1
ATOM 1553 C C . ALA A 1 214 ? -14.410 -11.635 -1.242 1.00 97.81 214 ALA A C 1
ATOM 1555 O O . ALA A 1 214 ? -15.103 -12.471 -0.663 1.00 97.81 214 ALA A O 1
ATOM 1556 N N . VAL A 1 215 ? -13.386 -11.031 -0.624 1.00 96.94 215 VAL A N 1
ATOM 1557 C CA . VAL A 1 215 ? -13.035 -11.283 0.783 1.00 96.94 215 VAL A CA 1
ATOM 1558 C C . VAL A 1 215 ? -14.160 -10.814 1.711 1.00 96.94 215 VAL A C 1
ATOM 1560 O O . VAL A 1 215 ? -14.718 -9.733 1.543 1.00 96.94 215 VAL A O 1
ATOM 1563 N N . THR A 1 216 ? -14.466 -11.600 2.743 1.00 94.81 216 THR A N 1
ATOM 1564 C CA . THR A 1 216 ? -15.489 -11.276 3.748 1.00 94.81 216 THR A CA 1
ATOM 1565 C C . THR A 1 216 ? -14.960 -11.427 5.171 1.00 94.81 216 THR A C 1
ATOM 1567 O O . THR A 1 216 ? -14.068 -12.235 5.421 1.00 94.81 216 THR A O 1
ATOM 1570 N N . GLY A 1 217 ? -15.573 -10.715 6.119 1.00 91.75 217 GLY A N 1
ATOM 1571 C CA . GLY A 1 217 ? -15.264 -10.815 7.547 1.00 91.75 217 GLY A CA 1
ATOM 1572 C C . GLY A 1 217 ? -14.167 -9.857 8.011 1.00 91.75 217 GLY A C 1
ATOM 1573 O O . GLY A 1 217 ? -13.818 -8.887 7.332 1.00 91.75 217 GLY A O 1
ATOM 1574 N N . ASP A 1 218 ? -13.632 -10.116 9.204 1.00 90.12 218 ASP A N 1
ATOM 1575 C CA . ASP A 1 218 ? -12.636 -9.254 9.849 1.00 90.12 218 ASP A CA 1
ATOM 1576 C C . ASP A 1 218 ? -11.200 -9.574 9.416 1.00 90.12 218 ASP A C 1
ATOM 1578 O O . ASP A 1 218 ? -10.310 -9.849 10.218 1.00 90.12 218 ASP A O 1
ATOM 1582 N N . VAL A 1 219 ? -10.994 -9.597 8.101 1.00 89.19 219 VAL A N 1
ATOM 1583 C CA . VAL A 1 219 ? -9.699 -9.843 7.467 1.00 89.19 219 VAL A CA 1
ATOM 1584 C C . VAL A 1 219 ? -9.493 -8.872 6.307 1.00 89.19 219 VAL A C 1
ATOM 1586 O O . VAL A 1 219 ? -10.417 -8.578 5.554 1.00 89.19 219 VAL A O 1
ATOM 1589 N N . GLY A 1 220 ? -8.276 -8.347 6.168 1.00 89.56 220 GLY A N 1
ATOM 1590 C CA . GLY A 1 220 ? -7.855 -7.583 4.988 1.00 89.56 220 GLY A CA 1
ATOM 1591 C C . GLY A 1 220 ? -7.425 -8.495 3.833 1.00 89.56 220 GLY A C 1
ATOM 1592 O O . GLY A 1 220 ? -7.896 -9.619 3.706 1.00 89.56 220 GLY A O 1
ATOM 1593 N N . GLY A 1 221 ? -6.444 -8.064 3.036 1.00 93.38 221 GLY A N 1
ATOM 1594 C CA . GLY A 1 221 ? -5.912 -8.837 1.900 1.00 93.38 221 GLY A CA 1
ATOM 1595 C C . GLY A 1 221 ? -5.123 -10.112 2.255 1.00 93.38 221 GLY A C 1
ATOM 1596 O O . GLY A 1 221 ? -4.588 -10.766 1.363 1.00 93.38 221 GLY A O 1
ATOM 1597 N N . ARG A 1 222 ? -5.039 -10.495 3.540 1.00 93.69 222 ARG A N 1
ATOM 1598 C CA . ARG A 1 222 ? -4.291 -11.683 3.997 1.00 93.69 222 ARG A CA 1
ATOM 1599 C C . ARG A 1 222 ? -4.732 -12.992 3.318 1.00 93.69 222 ARG A C 1
ATOM 1601 O O . ARG A 1 222 ? -3.838 -13.752 2.954 1.00 93.69 222 ARG A O 1
ATOM 1608 N N . PRO A 1 223 ? -6.036 -13.283 3.114 1.00 96.31 223 PRO A N 1
ATOM 1609 C CA . PRO A 1 223 ? -6.456 -14.504 2.427 1.00 96.31 223 PRO A CA 1
ATOM 1610 C C . PRO A 1 223 ? -5.949 -14.576 0.983 1.00 96.31 223 PRO A C 1
ATOM 1612 O O . PRO A 1 223 ? -5.498 -15.632 0.555 1.00 96.31 223 PRO A O 1
ATOM 1615 N N . VAL A 1 224 ? -5.941 -13.445 0.266 1.00 97.69 224 VAL A N 1
ATOM 1616 C CA . VAL A 1 224 ? -5.411 -13.365 -1.106 1.00 97.69 224 VAL A CA 1
ATOM 1617 C C . VAL A 1 224 ? -3.899 -13.615 -1.108 1.00 97.69 224 VAL A C 1
ATOM 1619 O O . VAL A 1 224 ? -3.414 -14.438 -1.875 1.00 97.69 224 VAL A O 1
ATOM 1622 N N . LEU A 1 225 ? -3.143 -13.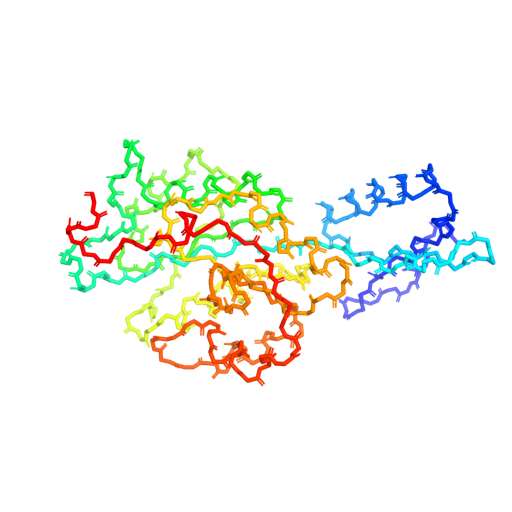006 -0.187 1.00 95.81 225 LEU A N 1
ATOM 1623 C CA . LEU A 1 225 ? -1.705 -13.292 -0.053 1.00 95.81 225 LEU A CA 1
ATOM 1624 C C . LEU A 1 225 ? -1.420 -14.760 0.276 1.00 95.81 225 LEU A C 1
ATOM 1626 O O . LEU A 1 225 ? -0.442 -15.317 -0.210 1.00 95.81 225 LEU A O 1
ATOM 1630 N N . ALA A 1 226 ? -2.249 -15.383 1.115 1.00 95.19 226 ALA A N 1
ATOM 1631 C CA . ALA A 1 226 ? -2.091 -16.787 1.468 1.00 95.19 226 ALA A CA 1
ATOM 1632 C C . ALA A 1 226 ? -2.363 -17.711 0.272 1.00 95.19 226 ALA A C 1
ATOM 1634 O O . ALA A 1 226 ? -1.606 -18.659 0.074 1.00 95.19 226 ALA A O 1
ATOM 1635 N N . ALA A 1 227 ? -3.392 -17.411 -0.527 1.00 97.06 227 ALA A N 1
ATOM 1636 C CA . ALA A 1 227 ? -3.742 -18.168 -1.728 1.00 97.06 227 ALA A CA 1
ATOM 1637 C C . ALA A 1 227 ? -2.667 -18.081 -2.825 1.00 97.06 227 ALA A C 1
ATOM 1639 O O . ALA A 1 227 ? -2.480 -19.033 -3.574 1.00 97.06 227 ALA A O 1
ATOM 1640 N N . HIS A 1 228 ? -1.929 -16.968 -2.883 1.00 96.81 228 HIS A N 1
ATOM 1641 C CA . HIS A 1 228 ? -0.912 -16.692 -3.907 1.00 96.81 228 HIS A CA 1
ATOM 1642 C C . HIS A 1 228 ? 0.512 -16.623 -3.344 1.00 96.81 228 HIS A C 1
ATOM 1644 O O . HIS A 1 228 ? 1.389 -15.975 -3.925 1.00 96.81 228 HIS A O 1
ATOM 1650 N N . ARG A 1 229 ? 0.755 -17.284 -2.204 1.00 94.44 229 ARG A N 1
ATOM 1651 C CA . ARG A 1 229 ? 2.020 -17.220 -1.453 1.00 94.44 229 ARG A CA 1
ATOM 1652 C C . ARG A 1 229 ? 3.241 -17.522 -2.321 1.00 94.44 229 ARG A C 1
ATOM 1654 O O . ARG A 1 229 ? 4.239 -16.820 -2.200 1.00 94.44 229 ARG A O 1
ATOM 1661 N N . ASP A 1 230 ? 3.140 -18.510 -3.204 1.00 94.56 230 ASP A N 1
ATOM 1662 C CA . ASP A 1 230 ? 4.255 -18.980 -4.040 1.00 94.56 230 ASP A CA 1
ATOM 1663 C C . ASP A 1 230 ? 4.661 -17.974 -5.126 1.00 94.56 230 ASP A C 1
ATOM 1665 O O . ASP A 1 230 ? 5.783 -18.000 -5.625 1.00 94.56 230 ASP A O 1
ATOM 1669 N N . THR A 1 231 ? 3.759 -17.054 -5.472 1.00 95.06 231 THR A N 1
ATOM 1670 C CA . THR A 1 231 ? 4.005 -15.969 -6.437 1.00 95.06 231 THR A CA 1
ATOM 1671 C C . THR A 1 231 ? 4.242 -14.616 -5.768 1.00 95.06 231 THR A C 1
ATOM 1673 O O . THR A 1 231 ? 4.491 -13.618 -6.446 1.00 95.06 231 THR A O 1
ATOM 1676 N N . CYS A 1 232 ? 4.158 -14.556 -4.435 1.00 97.12 232 CYS A N 1
ATOM 1677 C CA . CYS A 1 232 ? 4.321 -13.322 -3.684 1.00 97.12 232 CYS A CA 1
ATOM 1678 C C . CYS A 1 232 ? 5.803 -12.986 -3.509 1.00 97.12 232 CYS A C 1
ATOM 1680 O O . CYS A 1 232 ? 6.580 -13.770 -2.963 1.00 97.12 232 CYS A O 1
ATOM 1682 N N . VAL A 1 233 ? 6.198 -11.786 -3.932 1.00 98.00 233 VAL A N 1
ATOM 1683 C CA . VAL A 1 233 ? 7.579 -11.324 -3.794 1.00 98.00 233 VAL A CA 1
ATOM 1684 C C . VAL A 1 233 ? 7.848 -10.847 -2.369 1.00 98.00 233 VAL A C 1
ATOM 1686 O O . VAL A 1 233 ? 7.194 -9.942 -1.843 1.00 98.00 233 VAL A O 1
ATOM 1689 N N . ALA A 1 234 ? 8.870 -11.445 -1.762 1.00 97.81 234 ALA A N 1
ATOM 1690 C CA . ALA A 1 234 ? 9.403 -11.063 -0.464 1.00 97.81 234 ALA A CA 1
ATOM 1691 C C . ALA A 1 234 ? 10.251 -9.787 -0.575 1.00 97.81 234 ALA A C 1
ATOM 1693 O O . ALA A 1 234 ? 11.276 -9.765 -1.258 1.00 97.81 234 ALA A O 1
ATOM 1694 N N . VAL A 1 235 ? 9.860 -8.731 0.137 1.00 98.06 235 VAL A N 1
ATOM 1695 C CA . VAL A 1 235 ? 10.623 -7.478 0.214 1.00 98.06 235 VAL A CA 1
ATOM 1696 C C . VAL A 1 235 ? 11.329 -7.380 1.568 1.00 98.06 235 VAL A C 1
ATOM 1698 O O . VAL A 1 235 ? 10.652 -7.305 2.592 1.00 98.06 235 VAL A O 1
ATOM 1701 N N . PRO A 1 236 ? 12.673 -7.334 1.623 1.00 97.12 236 PRO A N 1
ATOM 1702 C CA . PRO A 1 236 ? 13.390 -7.227 2.889 1.00 97.12 236 PRO A CA 1
ATOM 1703 C C . PRO A 1 236 ? 12.997 -5.977 3.687 1.00 97.12 236 PRO A C 1
ATOM 1705 O O . PRO A 1 236 ? 13.048 -4.847 3.173 1.00 97.12 236 PRO A O 1
ATOM 1708 N N . ALA A 1 237 ? 12.652 -6.181 4.957 1.00 96.56 237 ALA A N 1
ATOM 1709 C CA . ALA A 1 237 ? 12.250 -5.128 5.881 1.00 96.56 237 ALA A CA 1
ATOM 1710 C C . ALA A 1 237 ? 13.012 -5.212 7.205 1.00 96.56 237 ALA A C 1
ATOM 1712 O O . ALA A 1 237 ? 13.410 -6.288 7.645 1.00 96.56 237 ALA A O 1
ATOM 1713 N N . ASN A 1 238 ? 13.191 -4.060 7.850 1.00 95.50 238 ASN A N 1
ATOM 1714 C CA . ASN A 1 238 ? 13.646 -4.023 9.233 1.00 95.50 238 ASN A CA 1
ATOM 1715 C C . ASN A 1 238 ? 12.482 -4.461 10.148 1.00 95.50 238 ASN A C 1
ATOM 1717 O O . ASN A 1 238 ? 11.400 -3.881 10.025 1.00 95.50 238 ASN A O 1
ATOM 1721 N N . PRO A 1 239 ? 12.677 -5.424 11.071 1.00 95.12 239 PRO A N 1
ATOM 1722 C CA . PRO A 1 239 ? 11.650 -5.823 12.033 1.00 95.12 239 PRO A CA 1
ATOM 1723 C C . PRO A 1 239 ? 11.028 -4.659 12.810 1.00 95.12 239 PRO A C 1
ATOM 1725 O O . PRO A 1 239 ? 9.820 -4.657 13.032 1.00 95.12 239 PRO A O 1
ATOM 1728 N N . ALA A 1 240 ? 11.819 -3.635 13.148 1.00 94.00 240 ALA A N 1
ATOM 1729 C CA . ALA A 1 240 ? 11.340 -2.459 13.871 1.00 94.00 240 ALA A CA 1
ATOM 1730 C C . ALA A 1 240 ? 10.252 -1.681 13.108 1.00 94.00 240 ALA A C 1
ATOM 1732 O O . ALA A 1 240 ? 9.406 -1.053 13.735 1.00 94.00 240 ALA A O 1
ATOM 1733 N N . TRP A 1 241 ? 10.237 -1.744 11.771 1.00 94.62 241 TRP A N 1
ATOM 1734 C CA . TRP A 1 241 ? 9.225 -1.068 10.950 1.00 94.62 241 TRP A CA 1
ATOM 1735 C C . TRP A 1 241 ? 7.853 -1.738 11.001 1.00 94.62 241 TRP A C 1
ATOM 1737 O O . TRP A 1 241 ? 6.859 -1.109 10.658 1.00 94.62 241 TRP A O 1
ATOM 1747 N N . LEU A 1 242 ? 7.801 -3.017 11.377 1.00 94.44 242 LEU A N 1
ATOM 1748 C CA . LEU A 1 242 ? 6.591 -3.843 11.346 1.00 94.44 242 LEU A CA 1
ATOM 1749 C C . LEU A 1 242 ? 6.048 -4.120 12.751 1.00 94.44 242 LEU A C 1
ATOM 1751 O O . LEU A 1 242 ? 5.319 -5.089 12.946 1.00 94.44 242 LEU A O 1
ATOM 1755 N N . ARG A 1 243 ? 6.464 -3.317 13.736 1.00 92.62 243 ARG A N 1
ATOM 1756 C CA . ARG A 1 243 ? 5.966 -3.398 15.107 1.00 92.62 243 ARG A CA 1
ATOM 1757 C C . ARG A 1 243 ? 4.552 -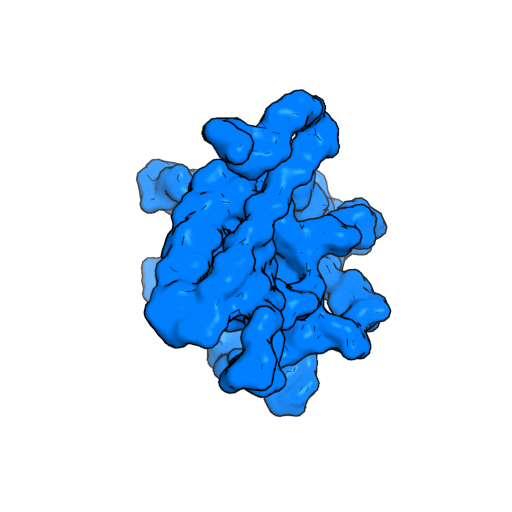2.822 15.164 1.00 92.62 243 ARG A C 1
ATOM 1759 O O . ARG A 1 243 ? 4.371 -1.639 14.874 1.00 92.62 243 ARG A O 1
ATOM 1766 N N . ASP A 1 244 ? 3.602 -3.668 15.545 1.00 90.94 244 ASP A N 1
ATOM 1767 C CA . ASP A 1 244 ? 2.203 -3.303 15.754 1.00 90.94 244 ASP A CA 1
ATOM 1768 C C . ASP A 1 244 ? 2.008 -2.705 17.166 1.00 90.94 244 ASP A C 1
ATOM 1770 O O . ASP A 1 244 ? 2.715 -3.086 18.101 1.00 90.94 244 ASP A O 1
ATOM 1774 N N . ILE A 1 245 ? 1.050 -1.785 17.322 1.00 88.19 245 ILE A N 1
ATOM 1775 C CA . ILE A 1 245 ? 0.521 -1.322 18.618 1.00 88.19 245 ILE A CA 1
ATOM 1776 C C . ILE A 1 245 ? -0.941 -1.764 18.714 1.00 88.19 245 ILE A C 1
ATOM 1778 O O . ILE A 1 245 ? -1.827 -1.176 18.082 1.00 88.19 245 ILE A O 1
ATOM 1782 N N . ASP A 1 246 ? -1.190 -2.817 19.493 1.00 83.25 246 ASP A N 1
ATOM 1783 C CA . ASP A 1 246 ? -2.508 -3.447 19.640 1.00 83.25 246 ASP A CA 1
ATOM 1784 C C . ASP A 1 246 ? -3.079 -3.323 21.060 1.00 83.25 246 ASP A C 1
ATOM 1786 O O . ASP A 1 246 ? -4.296 -3.458 21.251 1.00 83.25 246 ASP A O 1
ATOM 1790 N N . THR A 1 247 ? -2.215 -3.080 22.045 1.00 80.00 247 THR A N 1
ATOM 1791 C CA . THR A 1 247 ? -2.546 -3.003 23.467 1.00 80.00 247 THR A CA 1
ATOM 1792 C C . THR A 1 247 ? -1.915 -1.771 24.125 1.00 80.00 247 THR A C 1
ATOM 1794 O O . THR A 1 247 ? -0.944 -1.222 23.605 1.00 80.00 247 THR A O 1
ATOM 1797 N N . PRO A 1 248 ? -2.435 -1.313 25.281 1.00 79.75 248 PRO A N 1
ATOM 1798 C CA . PRO A 1 248 ? -1.841 -0.187 25.999 1.00 79.75 248 PRO A CA 1
ATOM 1799 C C . PRO A 1 248 ? -0.377 -0.399 26.406 1.00 79.75 248 PRO A C 1
ATOM 1801 O O . PRO A 1 248 ? 0.345 0.584 26.513 1.00 79.75 248 PRO A O 1
ATOM 1804 N N . ASP A 1 249 ? 0.051 -1.651 26.598 1.00 81.62 249 ASP A N 1
ATOM 1805 C CA . ASP A 1 249 ? 1.427 -2.005 26.971 1.00 81.62 249 ASP A CA 1
ATOM 1806 C C . ASP A 1 249 ? 2.420 -1.853 25.799 1.00 81.62 249 ASP A C 1
ATOM 1808 O O . ASP A 1 249 ? 3.631 -1.882 26.010 1.00 81.62 249 ASP A O 1
ATOM 1812 N N . ASP A 1 250 ? 1.925 -1.681 24.566 1.00 78.31 250 ASP A N 1
ATOM 1813 C CA . ASP A 1 250 ? 2.754 -1.490 23.368 1.00 78.31 250 ASP A CA 1
ATOM 1814 C C . ASP A 1 250 ? 3.196 -0.021 23.152 1.00 78.31 250 ASP A C 1
ATOM 1816 O O . ASP A 1 250 ? 4.056 0.231 22.294 1.00 78.31 250 ASP A O 1
ATOM 1820 N N . LEU A 1 251 ? 2.601 0.934 23.889 1.00 77.50 251 LEU A N 1
ATOM 1821 C CA . LEU A 1 251 ? 2.837 2.387 23.786 1.00 77.50 251 LEU A CA 1
ATOM 1822 C C . LEU A 1 251 ? 4.117 2.868 24.480 1.00 77.50 251 LEU A C 1
ATOM 1824 O O . LEU A 1 251 ? 4.447 2.371 25.578 1.00 77.50 251 LEU A O 1
#

Solvent-accessible surface area (backbone atoms only — not comparable to full-atom values): 13561 Å² total; per-residue (Å²): 112,100,60,76,80,53,78,84,70,48,96,90,58,80,80,65,53,72,44,66,70,36,68,44,77,66,41,34,52,50,46,51,52,52,33,51,54,34,13,75,72,44,36,35,28,39,40,32,20,87,40,99,88,43,96,69,68,45,62,35,53,37,40,20,24,32,33,39,34,52,48,23,65,72,31,76,76,43,77,45,58,55,44,69,40,68,58,98,88,37,34,19,45,58,49,42,51,49,29,48,56,70,29,70,52,50,59,33,35,41,29,23,24,79,58,37,67,64,52,44,67,68,40,43,92,81,37,79,76,50,46,77,44,78,26,94,55,28,89,66,14,47,14,51,35,55,38,50,51,64,69,68,50,61,92,47,51,45,28,39,31,49,30,62,30,45,31,69,52,44,51,28,67,57,54,39,49,40,53,50,43,37,23,66,65,36,54,26,27,24,30,15,52,96,86,42,74,64,62,55,52,24,36,38,31,51,88,47,48,69,60,54,61,66,48,72,42,78,39,62,64,52,65,59,50,63,77,41,49,94,67,41,40,72,38,87,49,64,71,72,30,66,43,68,52,62,42,76,87,61,110

Radius of gyration: 19.1 Å; Cα contacts (8 Å, |Δi|>4): 505; chains: 1; bounding box: 45×40×63 Å

Nearest PDB structures (foldseek):
  3d5n-assembly4_D  TM=8.972E-01  e=7.301E-13  Saccharolobus solfataricus
  3d5n-assembly3_B  TM=9.136E-01  e=1.750E-12  Saccharolobus solfataricus
  3d5n-assembly1_G  TM=9.016E-01  e=2.710E-12  Saccharolobus solfataricus
  8xkg-assembly1_B  TM=6.951E-01  e=1.123E-05  Acinetobacter baumannii ATCC 19606 = CIP 70.34 = JCM 6841
  8xkg-assembly1_A  TM=7.145E-01  e=1.739E-05  Acinetobacter baumannii ATCC 19606 = CIP 70.34 = JCM 6841